Protein AF-0000000075245015 (afdb_homodimer)

Radius of gyration: 26.78 Å; Cα contacts (8 Å, |Δi|>4): 786; chains: 2; bounding box: 127×77×48 Å

Organism: NCBI:txid1955775

Structure (mmCIF, N/CA/C/O backbone):
data_AF-0000000075245015-model_v1
#
loop_
_entity.id
_entity.type
_entity.pdbx_description
1 polymer 'Ubiquitin 3 binding protein But2 C-terminal domain-containing protein'
#
loop_
_atom_site.group_PDB
_atom_site.id
_atom_site.type_symbol
_atom_site.label_atom_id
_atom_site.label_alt_id
_atom_site.label_comp_id
_atom_site.label_asym_id
_atom_site.label_entity_id
_atom_site.label_seq_id
_atom_site.pdbx_PDB_ins_code
_atom_site.Cartn_x
_atom_site.Cartn_y
_atom_site.Cartn_z
_atom_site.occupancy
_atom_site.B_iso_or_equiv
_atom_site.auth_seq_id
_atom_site.auth_comp_id
_atom_site.auth_asym_id
_atom_site.auth_atom_id
_atom_site.pdbx_PDB_model_num
ATOM 1 N N . MET A 1 1 ? 62.844 -9.484 -26.25 1 27.8 1 MET A N 1
ATOM 2 C CA . MET A 1 1 ? 62.406 -9.711 -24.875 1 27.8 1 MET A CA 1
ATOM 3 C C . MET A 1 1 ? 61.125 -8.938 -24.578 1 27.8 1 MET A C 1
ATOM 5 O O . MET A 1 1 ? 61.125 -7.711 -24.484 1 27.8 1 MET A O 1
ATOM 9 N N . THR A 1 2 ? 59.969 -9.281 -25.281 1 40.72 2 THR A N 1
ATOM 10 C CA . THR A 1 2 ? 58.656 -8.641 -25.312 1 40.72 2 THR A CA 1
ATOM 11 C C . THR A 1 2 ? 58 -8.688 -23.938 1 40.72 2 THR A C 1
ATOM 13 O O . THR A 1 2 ? 57.969 -9.742 -23.297 1 40.72 2 THR A O 1
ATOM 16 N N . PRO A 1 3 ? 57.875 -7.516 -23.281 1 41 3 PRO A N 1
ATOM 17 C CA . PRO A 1 3 ? 57.312 -7.445 -21.938 1 41 3 PRO A CA 1
ATOM 18 C C . PRO A 1 3 ? 55.875 -8.008 -21.875 1 41 3 PRO A C 1
ATOM 20 O O . PRO A 1 3 ? 55.125 -7.848 -22.812 1 41 3 PRO A O 1
ATOM 23 N N . VAL A 1 4 ? 55.688 -9.266 -21.344 1 41.12 4 VAL A N 1
ATOM 24 C CA . VAL A 1 4 ? 54.438 -9.938 -21.062 1 41.12 4 VAL A CA 1
ATOM 25 C C . VAL A 1 4 ? 53.594 -9.109 -20.094 1 41.12 4 VAL A C 1
ATOM 27 O O . VAL A 1 4 ? 54.031 -8.844 -18.969 1 41.12 4 VAL A O 1
ATOM 30 N N . LEU A 1 5 ? 52.844 -8.125 -20.594 1 33.41 5 LEU A N 1
ATOM 31 C CA . LEU A 1 5 ? 51.969 -7.324 -19.75 1 33.41 5 LEU A CA 1
ATOM 32 C C . LEU A 1 5 ? 50.938 -8.203 -19.062 1 33.41 5 LEU A C 1
ATOM 34 O O . LEU A 1 5 ? 50.156 -8.898 -19.734 1 33.41 5 LEU A O 1
ATOM 38 N N . VAL A 1 6 ? 51.219 -8.742 -17.891 1 30.77 6 VAL A N 1
ATOM 39 C CA . VAL A 1 6 ? 50.281 -9.523 -17.094 1 30.77 6 VAL A CA 1
ATOM 40 C C . VAL A 1 6 ? 49.125 -8.641 -16.625 1 30.77 6 VAL A C 1
ATOM 42 O O . VAL A 1 6 ? 49.344 -7.602 -16 1 30.77 6 VAL A O 1
ATOM 45 N N . PHE A 1 7 ? 48.094 -8.539 -17.406 1 29.59 7 PHE A N 1
ATOM 46 C CA . PHE A 1 7 ? 46.875 -7.848 -16.953 1 29.59 7 PHE A CA 1
ATOM 47 C C . PHE A 1 7 ? 46.219 -8.578 -15.789 1 29.59 7 PHE A C 1
ATOM 49 O O . PHE A 1 7 ? 45.938 -9.773 -15.891 1 29.59 7 PHE A O 1
ATOM 56 N N . VAL A 1 8 ? 46.594 -8.258 -14.562 1 28.64 8 VAL A N 1
ATOM 57 C CA . VAL A 1 8 ? 45.938 -8.797 -13.375 1 28.64 8 VAL A CA 1
ATOM 58 C C . VAL A 1 8 ? 44.469 -8.32 -13.328 1 28.64 8 VAL A C 1
ATOM 60 O O . VAL A 1 8 ? 44.219 -7.113 -13.352 1 28.64 8 VAL A O 1
ATOM 63 N N . LEU A 1 9 ? 43.562 -9.078 -13.898 1 27.39 9 LEU A N 1
ATOM 64 C CA . LEU A 1 9 ? 42.125 -8.844 -13.727 1 27.39 9 LEU A CA 1
ATOM 65 C C . LEU A 1 9 ? 41.75 -8.883 -12.25 1 27.39 9 LEU A C 1
ATOM 67 O O . LEU A 1 9 ? 41.906 -9.914 -11.586 1 27.39 9 LEU A O 1
ATOM 71 N N . ALA A 1 10 ? 41.938 -7.797 -11.523 1 31.05 10 ALA A N 1
ATOM 72 C CA . ALA A 1 10 ? 41.375 -7.73 -10.172 1 31.05 10 ALA A CA 1
ATOM 73 C C . ALA A 1 10 ? 39.875 -8 -10.172 1 31.05 10 ALA A C 1
ATOM 75 O O . ALA A 1 10 ? 39.125 -7.367 -10.922 1 31.05 10 ALA A O 1
ATOM 76 N N . ILE A 1 11 ? 39.5 -9.234 -9.93 1 29.66 11 ILE A N 1
ATOM 77 C CA . ILE A 1 11 ? 38.125 -9.602 -9.672 1 29.66 11 ILE A CA 1
ATOM 78 C C . ILE A 1 11 ? 37.562 -8.75 -8.531 1 29.66 11 ILE A C 1
ATOM 80 O O . ILE A 1 11 ? 38.062 -8.805 -7.406 1 29.66 11 ILE A O 1
ATOM 84 N N . ILE A 1 12 ? 37.156 -7.562 -8.844 1 29.19 12 ILE A N 1
ATOM 85 C CA . ILE A 1 12 ? 36.406 -6.773 -7.855 1 29.19 12 ILE A CA 1
ATOM 86 C C . ILE A 1 12 ? 35.219 -7.566 -7.348 1 29.19 12 ILE A C 1
ATOM 88 O O . ILE A 1 12 ? 34.344 -7.969 -8.133 1 29.19 12 ILE A O 1
ATOM 92 N N . SER A 1 13 ? 35.375 -8.383 -6.309 1 29.06 13 SER A N 1
ATOM 93 C CA . SER A 1 13 ? 34.312 -8.969 -5.523 1 29.06 13 SER A CA 1
ATOM 94 C C . SER A 1 13 ? 33.281 -7.922 -5.148 1 29.06 13 SER A C 1
ATOM 96 O O . SER A 1 13 ? 33.531 -7.055 -4.305 1 29.06 13 SER A O 1
ATOM 98 N N . SER A 1 14 ? 32.625 -7.379 -6.148 1 29.58 14 SER A N 1
ATOM 99 C CA . SER A 1 14 ? 31.5 -6.555 -5.688 1 29.58 14 SER A CA 1
ATOM 100 C C . SER A 1 14 ? 30.609 -7.32 -4.715 1 29.58 14 SER A C 1
ATOM 102 O O . SER A 1 14 ? 30.141 -8.414 -5.027 1 29.58 14 SER A O 1
ATOM 104 N N . VAL A 1 15 ? 30.859 -7.191 -3.371 1 31.58 15 VAL A N 1
ATOM 105 C CA . VAL A 1 15 ? 29.906 -7.52 -2.318 1 31.58 15 VAL A CA 1
ATOM 106 C C . VAL A 1 15 ? 28.531 -6.953 -2.672 1 31.58 15 VAL A C 1
ATOM 108 O O . VAL A 1 15 ? 28.375 -5.746 -2.891 1 31.58 15 VAL A O 1
ATOM 111 N N . LEU A 1 16 ? 27.828 -7.605 -3.527 1 30.38 16 LEU A N 1
ATOM 112 C CA . LEU A 1 16 ? 26.406 -7.305 -3.527 1 30.38 16 LEU A CA 1
ATOM 113 C C . LEU A 1 16 ? 25.859 -7.219 -2.102 1 30.38 16 LEU A C 1
ATOM 115 O O . LEU A 1 16 ? 25.906 -8.203 -1.36 1 30.38 16 LEU A O 1
ATOM 119 N N . ALA A 1 17 ? 26 -6.113 -1.452 1 30.38 17 ALA A N 1
ATOM 120 C CA . ALA A 1 17 ? 25.203 -5.875 -0.26 1 30.38 17 ALA A CA 1
ATOM 121 C C . ALA A 1 17 ? 23.734 -6.266 -0.495 1 30.38 17 ALA A C 1
ATOM 123 O O . ALA A 1 17 ? 23.031 -5.594 -1.24 1 30.38 17 ALA A O 1
ATOM 124 N N . THR A 1 18 ? 23.406 -7.547 -0.758 1 31.17 18 THR A N 1
ATOM 125 C CA . THR A 1 18 ? 22.016 -7.938 -0.591 1 31.17 18 THR A CA 1
ATOM 126 C C . THR A 1 18 ? 21.438 -7.371 0.708 1 31.17 18 THR A C 1
ATOM 128 O O . THR A 1 18 ? 21.859 -7.766 1.799 1 31.17 18 THR A O 1
ATOM 131 N N . SER A 1 19 ? 21.359 -6.133 0.782 1 31.25 19 SER A N 1
ATOM 132 C CA . SER A 1 19 ? 20.625 -5.645 1.937 1 31.25 19 SER A CA 1
ATOM 133 C C . SER A 1 19 ? 19.359 -6.465 2.168 1 31.25 19 SER A C 1
ATOM 135 O O . SER A 1 19 ? 18.391 -6.359 1.406 1 31.25 19 SER A O 1
ATOM 137 N N . ALA A 1 20 ? 19.5 -7.727 2.508 1 30.73 20 ALA A N 1
ATOM 138 C CA . ALA A 1 20 ? 18.453 -8.547 3.111 1 30.73 20 ALA A CA 1
ATOM 139 C C . ALA A 1 20 ? 17.594 -7.727 4.055 1 30.73 20 ALA A C 1
ATOM 141 O O . ALA A 1 20 ? 18.094 -6.98 4.891 1 30.73 20 ALA A O 1
ATOM 142 N N . CYS A 1 21 ? 16.422 -7.219 3.59 1 36.66 21 CYS A N 1
ATOM 143 C CA . CYS A 1 21 ? 15.516 -6.973 4.703 1 36.66 21 CYS A CA 1
ATOM 144 C C . CYS A 1 21 ? 15.688 -8.023 5.793 1 36.66 21 CYS A C 1
ATOM 146 O O . CYS A 1 21 ? 15.547 -9.219 5.535 1 36.66 21 CYS A O 1
ATOM 148 N N . ASN A 1 22 ? 16.812 -8.133 6.516 1 33.44 22 ASN A N 1
ATOM 149 C CA . ASN A 1 22 ? 16.812 -9.039 7.66 1 33.44 22 ASN A CA 1
ATOM 150 C C . ASN A 1 22 ? 15.398 -9.281 8.188 1 33.44 22 ASN A C 1
ATOM 152 O O . ASN A 1 22 ? 14.773 -8.383 8.75 1 33.44 22 ASN A O 1
ATOM 156 N N . LEU A 1 23 ? 14.602 -10.156 7.5 1 31.27 23 LEU A N 1
ATOM 157 C CA . LEU A 1 23 ? 13.32 -10.711 7.926 1 31.27 23 LEU A CA 1
ATOM 158 C C . LEU A 1 23 ? 13.383 -11.188 9.375 1 31.27 23 LEU A C 1
ATOM 160 O O . LEU A 1 23 ? 13.633 -12.367 9.633 1 31.27 23 LEU A O 1
ATOM 164 N N . SER A 1 24 ? 14.258 -10.844 10.242 1 30.5 24 SER A N 1
ATOM 165 C CA . SER A 1 24 ? 13.891 -11.273 11.586 1 30.5 24 SER A CA 1
ATOM 166 C C . SER A 1 24 ? 12.398 -11.094 11.844 1 30.5 24 SER A C 1
ATOM 168 O O . SER A 1 24 ? 11.836 -10.039 11.539 1 30.5 24 SER A O 1
ATOM 170 N N . GLY A 1 25 ? 11.578 -12.18 11.734 1 30.61 25 GLY A N 1
ATOM 171 C CA . GLY A 1 25 ? 10.156 -12.484 11.859 1 30.61 25 GLY A CA 1
ATOM 172 C C . GLY A 1 25 ? 9.453 -11.617 12.891 1 30.61 25 GLY A C 1
ATOM 173 O O . GLY A 1 25 ? 8.375 -11.977 13.375 1 30.61 25 GLY A O 1
ATOM 174 N N . ASN A 1 26 ? 10.078 -11.039 13.867 1 32.53 26 ASN A N 1
ATOM 175 C CA . ASN A 1 26 ? 9.289 -10.352 14.883 1 32.53 26 ASN A CA 1
ATOM 176 C C . ASN A 1 26 ? 8.25 -9.438 14.25 1 32.53 26 ASN A C 1
ATOM 178 O O . ASN A 1 26 ? 8.539 -8.727 13.281 1 32.53 26 ASN A O 1
ATOM 182 N N . MET A 1 27 ? 6.969 -9.938 14.32 1 34.5 27 MET A N 1
ATOM 183 C CA . MET A 1 27 ? 5.789 -9.164 13.945 1 34.5 27 MET A CA 1
ATOM 184 C C . MET A 1 27 ? 6.082 -7.672 13.992 1 34.5 27 MET A C 1
ATOM 186 O O . MET A 1 27 ? 6.574 -7.16 15 1 34.5 27 MET A O 1
ATOM 190 N N . PRO A 1 28 ? 6.25 -7.008 13.086 1 35.91 28 PRO A N 1
ATOM 191 C CA . PRO A 1 28 ? 6.645 -5.609 13.273 1 35.91 28 PRO A CA 1
ATOM 192 C C . PRO A 1 28 ? 5.809 -4.895 14.336 1 35.91 28 PRO A C 1
ATOM 194 O O . PRO A 1 28 ? 4.578 -4.98 14.312 1 35.91 28 PRO A O 1
ATOM 197 N N . ALA A 1 29 ? 5.973 -4.777 15.688 1 34.38 29 ALA A N 1
ATOM 198 C CA . ALA A 1 29 ? 5.691 -3.678 16.609 1 34.38 29 ALA A CA 1
ATOM 199 C C . ALA A 1 29 ? 5.191 -2.447 15.852 1 34.38 29 ALA A C 1
ATOM 201 O O . ALA A 1 29 ? 5.418 -2.312 14.648 1 34.38 29 ALA A O 1
ATOM 202 N N . MET A 1 30 ? 4.199 -1.6 16.266 1 45.66 30 MET A N 1
ATOM 203 C CA . MET A 1 30 ? 4.105 -0.226 15.781 1 45.66 30 MET A CA 1
ATOM 204 C C . MET A 1 30 ? 5.402 0.198 15.094 1 45.66 30 MET A C 1
ATOM 206 O O . MET A 1 30 ? 6.48 0.102 15.688 1 45.66 30 MET A O 1
ATOM 210 N N . ASP A 1 31 ? 5.574 -0.159 13.695 1 59.28 31 ASP A N 1
ATOM 211 C CA . ASP A 1 31 ? 6.816 -0.035 12.938 1 59.28 31 ASP A CA 1
ATOM 212 C C . ASP A 1 31 ? 7.648 1.14 13.445 1 59.28 31 ASP A C 1
ATOM 214 O O . ASP A 1 31 ? 7.141 2.25 13.602 1 59.28 31 ASP A O 1
ATOM 218 N N . GLU A 1 32 ? 8.602 0.759 14.195 1 72.06 32 GLU A N 1
ATOM 219 C CA . GLU A 1 32 ? 9.641 1.606 14.773 1 72.06 32 GLU A CA 1
ATOM 220 C C . GLU A 1 32 ? 9.891 2.842 13.914 1 72.06 32 GLU A C 1
ATOM 222 O O . GLU A 1 32 ? 10.047 3.949 14.43 1 72.06 32 GLU A O 1
ATOM 227 N N . LEU A 1 33 ? 9.508 2.607 12.586 1 89.5 33 LEU A N 1
ATOM 228 C CA . LEU A 1 33 ? 9.867 3.756 11.758 1 89.5 33 LEU A CA 1
ATOM 229 C C . LEU A 1 33 ? 8.812 4.852 11.875 1 89.5 33 LEU A C 1
ATOM 231 O O . LEU A 1 33 ? 9.141 6.035 11.938 1 89.5 33 LEU A O 1
ATOM 235 N N . SER A 1 34 ? 7.551 4.414 11.953 1 91.69 34 SER A N 1
ATOM 236 C CA . SER A 1 34 ? 6.484 5.406 12.016 1 91.69 34 SER A CA 1
ATOM 237 C C . SER A 1 34 ? 6.465 6.109 13.367 1 91.69 34 SER A C 1
ATOM 239 O O . SER A 1 34 ? 6.117 7.289 13.453 1 91.69 34 SER A O 1
ATOM 241 N N . SER A 1 35 ? 6.848 5.395 14.414 1 92.94 35 SER A N 1
ATOM 242 C CA . SER A 1 35 ? 6.812 5.941 15.766 1 92.94 35 SER A CA 1
ATOM 243 C C . SER A 1 35 ? 7.883 7.016 15.953 1 92.94 35 SER A C 1
ATOM 245 O O . SER A 1 35 ? 7.777 7.848 16.859 1 92.94 35 SER A O 1
ATOM 247 N N . SER A 1 36 ? 8.867 6.977 15.133 1 95.38 36 SER A N 1
ATOM 248 C CA . SER A 1 36 ? 9.953 7.941 15.258 1 95.38 36 SER A CA 1
ATOM 249 C C . SER A 1 36 ? 9.648 9.227 14.492 1 95.38 36 SER A C 1
ATOM 251 O O . SER A 1 36 ? 10.383 10.211 14.594 1 95.38 36 SER A O 1
ATOM 253 N N . LEU A 1 37 ? 8.547 9.195 13.781 1 97.62 37 LEU A N 1
ATOM 254 C CA . LEU A 1 37 ? 8.18 10.359 12.984 1 97.62 37 LEU A CA 1
ATOM 255 C C . LEU A 1 37 ? 7.195 11.25 13.734 1 97.62 37 LEU A C 1
ATOM 257 O O . LEU A 1 37 ? 6.215 10.75 14.297 1 97.62 37 LEU A O 1
ATOM 261 N N . ALA A 1 38 ? 7.508 12.516 13.805 1 98.06 38 ALA A N 1
ATOM 262 C CA . ALA A 1 38 ? 6.617 13.477 14.445 1 98.06 38 ALA A CA 1
ATOM 263 C C . ALA A 1 38 ? 6.16 14.547 13.453 1 98.06 38 ALA A C 1
ATOM 265 O O . ALA A 1 38 ? 6.98 15.141 12.75 1 98.06 38 ALA A O 1
ATOM 266 N N . VAL A 1 39 ? 4.898 14.727 13.383 1 98.62 39 VAL A N 1
ATOM 267 C CA . VAL A 1 39 ? 4.324 15.75 12.516 1 98.62 39 VAL A CA 1
ATOM 268 C C . VAL A 1 39 ? 3.838 16.922 13.359 1 98.62 39 VAL A C 1
ATOM 270 O O . VAL A 1 39 ? 3.082 16.75 14.312 1 98.62 39 VAL A O 1
ATOM 273 N N . THR A 1 40 ? 4.301 18.172 13.047 1 98.38 40 THR A N 1
ATOM 274 C CA . THR A 1 40 ? 3.859 19.391 13.719 1 98.38 40 THR A CA 1
ATOM 275 C C . THR A 1 40 ? 3.41 20.438 12.703 1 98.38 40 THR A C 1
ATOM 277 O O . THR A 1 40 ? 3.938 20.5 11.594 1 98.38 40 THR A O 1
ATOM 280 N N . ILE A 1 41 ? 2.43 21.188 13.125 1 97.81 41 ILE A N 1
ATOM 281 C CA . ILE A 1 41 ? 1.984 22.281 12.273 1 97.81 41 ILE A CA 1
ATOM 282 C C . ILE A 1 41 ? 2.061 23.594 13.055 1 97.81 41 ILE A C 1
ATOM 284 O O . ILE A 1 41 ? 1.99 23.594 14.281 1 97.81 41 ILE A O 1
ATOM 288 N N . GLY A 1 42 ? 2.359 24.625 12.305 1 94 42 GLY A N 1
ATOM 289 C CA . GLY A 1 42 ? 2.369 25.984 12.836 1 94 42 GLY A CA 1
ATOM 290 C C . GLY A 1 42 ? 1.728 27 11.898 1 94 42 GLY A C 1
ATOM 291 O O . GLY A 1 42 ? 1.748 26.828 10.68 1 94 42 GLY A O 1
ATOM 292 N N . ALA A 1 43 ? 0.995 27.906 12.516 1 86.94 43 ALA A N 1
ATOM 293 C CA . ALA A 1 43 ? 0.416 28.984 11.727 1 86.94 43 ALA A CA 1
ATOM 294 C C . ALA A 1 43 ? 1.175 30.297 11.938 1 86.94 43 ALA A C 1
ATOM 296 O O . ALA A 1 43 ? 1.709 30.531 13.023 1 86.94 43 ALA A O 1
ATOM 297 N N . ALA A 1 44 ? 1.42 30.906 10.797 1 73.44 44 ALA A N 1
ATOM 298 C CA . ALA A 1 44 ? 2.023 32.219 10.938 1 73.44 44 ALA A CA 1
ATOM 299 C C . ALA A 1 44 ? 1.148 33.125 11.789 1 73.44 44 ALA A C 1
ATOM 301 O O . ALA A 1 44 ? -0.08 33.031 11.773 1 73.44 44 ALA A O 1
ATOM 302 N N . PRO A 1 45 ? 1.758 33.781 12.898 1 61 45 PRO A N 1
ATOM 303 C CA . PRO A 1 45 ? 0.991 34.719 13.742 1 61 45 PRO A CA 1
ATOM 304 C C . PRO A 1 45 ? 0.122 35.656 12.93 1 61 45 PRO A C 1
ATOM 306 O O . PRO A 1 45 ? 0.593 36.25 11.953 1 61 45 PRO A O 1
ATOM 309 N N . CYS A 1 46 ? -0.916 35.156 12.453 1 53.81 46 CYS A N 1
ATOM 310 C CA . CYS A 1 46 ? -1.653 36.125 11.648 1 53.81 46 CYS A CA 1
ATOM 311 C C . CYS A 1 46 ? -2.189 37.25 12.508 1 53.81 46 CYS A C 1
ATOM 313 O O . CYS A 1 46 ? -2.91 37.031 13.477 1 53.81 46 CYS A O 1
ATOM 315 N N . THR A 1 47 ? -1.498 38.281 12.867 1 52.97 47 THR A N 1
ATOM 316 C CA . THR A 1 47 ? -2.051 39.406 13.594 1 52.97 47 THR A CA 1
ATOM 317 C C . THR A 1 47 ? -3.537 39.562 13.297 1 52.97 47 THR A C 1
ATOM 319 O O . THR A 1 47 ? -4.336 39.812 14.203 1 52.97 47 THR A O 1
ATOM 322 N N . SER A 1 48 ? -4.039 40.25 12.203 1 54.53 48 SER A N 1
ATOM 323 C CA . SER A 1 48 ? -5.41 40.625 11.883 1 54.53 48 SER A CA 1
ATOM 324 C C . SER A 1 48 ? -6.043 39.656 10.898 1 54.53 48 SER A C 1
ATOM 326 O O . SER A 1 48 ? -5.879 39.812 9.688 1 54.53 48 SER A O 1
ATOM 328 N N . LEU A 1 49 ? -6.258 38.406 11.352 1 60.25 49 LEU A N 1
ATOM 329 C CA . LEU A 1 49 ? -6.711 37.562 10.258 1 60.25 49 LEU A CA 1
ATOM 330 C C . LEU A 1 49 ? -8.141 37.906 9.852 1 60.25 49 LEU A C 1
ATOM 332 O O . LEU A 1 49 ? -9.008 38.094 10.703 1 60.25 49 LEU A O 1
ATOM 336 N N . ASN A 1 50 ? -8.281 38.656 8.766 1 67.12 50 ASN A N 1
ATOM 337 C CA . ASN A 1 50 ? -9.555 38.688 8.055 1 67.12 50 ASN A CA 1
ATOM 338 C C . ASN A 1 50 ? -9.977 37.281 7.609 1 67.12 50 ASN A C 1
ATOM 340 O O . ASN A 1 50 ? -9.18 36.531 7.02 1 67.12 50 ASN A O 1
ATOM 344 N N . PRO A 1 51 ? -11.133 36.844 8.172 1 67 51 PRO A N 1
ATOM 345 C CA . PRO A 1 51 ? -11.602 35.5 7.863 1 67 51 PRO A CA 1
ATOM 346 C C . PRO A 1 51 ? -11.492 35.156 6.375 1 67 51 PRO A C 1
ATOM 348 O O . PRO A 1 51 ? -11.531 34 6.004 1 67 51 PRO A O 1
ATOM 351 N N . THR A 1 52 ? -11.273 36.156 5.652 1 72.25 52 THR A N 1
ATOM 352 C CA . THR A 1 52 ? -11.219 35.906 4.215 1 72.25 52 THR A CA 1
ATOM 353 C C . THR A 1 52 ? -9.781 35.656 3.766 1 72.25 52 THR A C 1
ATOM 355 O O . THR A 1 52 ? -9.555 35.188 2.641 1 72.25 52 THR A O 1
ATOM 358 N N . ASN A 1 53 ? -8.875 35.906 4.688 1 78.44 53 ASN A N 1
ATOM 359 C CA . ASN A 1 53 ? -7.48 35.688 4.309 1 78.44 53 ASN A CA 1
ATOM 360 C C . ASN A 1 53 ? -7.117 34.188 4.332 1 78.44 53 ASN A C 1
ATOM 362 O O . ASN A 1 53 ? -7.559 33.469 5.211 1 78.44 53 ASN A O 1
ATOM 366 N N . PRO A 1 54 ? -6.363 33.875 3.367 1 85.12 54 PRO A N 1
ATOM 367 C CA . PRO A 1 54 ? -5.922 32.469 3.346 1 85.12 54 PRO A CA 1
ATOM 368 C C . PRO A 1 54 ? -5.082 32.094 4.566 1 85.12 54 PRO A C 1
ATOM 370 O O . PRO A 1 54 ? -4.305 32.906 5.059 1 85.12 54 PRO A O 1
ATOM 373 N N . ILE A 1 55 ? -5.332 30.984 5.113 1 89.19 55 ILE A N 1
ATOM 374 C CA . ILE A 1 55 ? -4.562 30.484 6.242 1 89.19 55 ILE A CA 1
ATOM 375 C C . ILE A 1 55 ? -3.309 29.766 5.734 1 89.19 55 ILE A C 1
ATOM 377 O O . ILE A 1 55 ? -3.4 28.812 4.965 1 89.19 55 ILE A O 1
ATOM 381 N N . GLN A 1 56 ? -2.139 30.25 6.141 1 91.56 56 GLN A N 1
ATOM 382 C CA . GLN A 1 56 ? -0.865 29.641 5.793 1 91.56 56 GLN A CA 1
ATOM 383 C C . GLN A 1 56 ? -0.331 28.797 6.949 1 91.56 56 GLN A C 1
ATOM 385 O O . GLN A 1 56 ? -0.283 29.25 8.094 1 91.56 56 GLN A O 1
ATOM 390 N N . LEU A 1 57 ? 0.02 27.609 6.617 1 94.38 57 LEU A N 1
ATOM 391 C CA . LEU A 1 57 ? 0.558 26.688 7.621 1 94.38 57 LEU A CA 1
ATOM 392 C C . LEU A 1 57 ? 1.992 26.297 7.285 1 94.38 57 LEU A C 1
ATOM 394 O O . LEU A 1 57 ? 2.369 26.25 6.113 1 94.38 57 LEU A O 1
ATOM 398 N N . THR A 1 58 ? 2.746 26.188 8.312 1 96.19 58 THR A N 1
ATOM 399 C CA . THR A 1 58 ? 4.02 25.484 8.211 1 96.19 58 THR A CA 1
ATOM 400 C C . THR A 1 58 ? 3.904 24.062 8.773 1 96.19 58 THR A C 1
ATOM 402 O O . THR A 1 58 ? 3.451 23.875 9.906 1 96.19 58 THR A O 1
ATOM 405 N N . VAL A 1 59 ? 4.246 23.078 7.957 1 98 59 VAL A N 1
ATOM 406 C CA . VAL A 1 59 ? 4.207 21.672 8.367 1 98 59 VAL A CA 1
ATOM 407 C C . VAL A 1 59 ? 5.629 21.141 8.516 1 98 59 VAL A C 1
ATOM 409 O O . VAL A 1 59 ? 6.469 21.359 7.637 1 98 59 VAL A O 1
ATOM 412 N N . SER A 1 60 ? 5.867 20.484 9.633 1 98.5 60 SER A N 1
ATOM 413 C CA . SER A 1 60 ? 7.168 19.875 9.875 1 98.5 60 SER A CA 1
ATOM 414 C C . SER A 1 60 ? 7.039 18.391 10.164 1 98.5 60 SER A C 1
ATOM 416 O O . SER A 1 60 ? 6.234 17.984 11.016 1 98.5 60 SER A O 1
ATOM 418 N N . VAL A 1 61 ? 7.77 17.578 9.414 1 98.75 61 VAL A N 1
ATOM 419 C CA . VAL A 1 61 ? 7.93 16.172 9.727 1 98.75 61 VAL A CA 1
ATOM 420 C C . VAL A 1 61 ? 9.359 15.891 10.18 1 98.75 61 VAL A C 1
ATOM 422 O O . VAL A 1 61 ? 10.305 16.047 9.398 1 98.75 61 VAL A O 1
ATOM 425 N N . ARG A 1 62 ? 9.438 15.477 11.414 1 98.69 62 ARG A N 1
ATOM 426 C CA . ARG A 1 62 ? 10.758 15.234 12 1 98.69 62 ARG A CA 1
ATOM 427 C C . ARG A 1 62 ? 11.008 13.75 12.188 1 98.69 62 ARG A C 1
ATOM 429 O O . ARG A 1 62 ? 10.133 13.016 12.641 1 98.69 62 ARG A O 1
ATOM 436 N N . ASN A 1 63 ? 12.172 13.328 11.773 1 98.44 63 ASN A N 1
ATOM 437 C CA . ASN A 1 63 ? 12.688 12 12.086 1 98.44 63 ASN A CA 1
ATOM 438 C C . ASN A 1 63 ? 13.477 11.992 13.391 1 98.44 63 ASN A C 1
ATOM 440 O O . ASN A 1 63 ? 14.648 12.359 13.414 1 98.44 63 ASN A O 1
ATOM 444 N N . ASN A 1 64 ? 12.852 11.477 14.438 1 97.81 64 ASN A N 1
ATOM 445 C CA . ASN A 1 64 ? 13.453 11.531 15.758 1 97.81 64 ASN A CA 1
ATOM 446 C C . ASN A 1 64 ? 14.43 10.375 15.977 1 97.81 64 ASN A C 1
ATOM 448 O O . ASN A 1 64 ? 15.023 10.25 17.047 1 97.81 64 ASN A O 1
ATOM 452 N N . ASN A 1 65 ? 14.547 9.523 14.969 1 95.44 65 ASN A N 1
ATOM 453 C CA . ASN A 1 65 ? 15.562 8.484 15.055 1 95.44 65 ASN A CA 1
ATOM 454 C C . ASN A 1 65 ? 16.953 9.031 14.734 1 95.44 65 ASN A C 1
ATOM 456 O O . ASN A 1 65 ? 17.203 9.477 13.617 1 95.44 65 ASN A O 1
ATOM 460 N N . PRO A 1 66 ? 17.859 9.016 15.68 1 94.94 66 PRO A N 1
ATOM 461 C CA . PRO A 1 66 ? 19.156 9.641 15.453 1 94.94 66 PRO A CA 1
ATOM 462 C C . PRO A 1 66 ? 20.094 8.781 14.602 1 94.94 66 PRO A C 1
ATOM 464 O O . PRO A 1 66 ? 21.125 9.258 14.141 1 94.94 66 PRO A O 1
ATOM 467 N N . ASN A 1 67 ? 19.734 7.602 14.305 1 94.81 67 ASN A N 1
ATOM 468 C CA . ASN A 1 67 ? 20.672 6.688 13.664 1 94.81 67 ASN A CA 1
ATOM 469 C C . ASN A 1 67 ? 20.141 6.156 12.344 1 94.81 67 ASN A C 1
ATOM 471 O O . ASN A 1 67 ? 20.812 5.398 11.648 1 94.81 67 ASN A O 1
ATOM 475 N N . GLN A 1 68 ? 18.922 6.574 12.039 1 95.81 68 GLN A N 1
ATOM 476 C CA . GLN A 1 68 ? 18.281 5.926 10.906 1 95.81 68 GLN A CA 1
ATOM 477 C C . GLN A 1 68 ? 17.641 6.949 9.969 1 95.81 68 GLN A C 1
ATOM 479 O O . GLN A 1 68 ? 16.703 7.641 10.344 1 95.81 68 GLN A O 1
ATOM 484 N N . THR A 1 69 ? 18.219 7.105 8.773 1 97.88 69 THR A N 1
ATOM 485 C CA . THR A 1 69 ? 17.562 7.828 7.699 1 97.88 69 THR A CA 1
ATOM 486 C C . THR A 1 69 ? 16.281 7.105 7.266 1 97.88 69 THR A C 1
ATOM 488 O O . THR A 1 69 ? 16.234 5.875 7.246 1 97.88 69 THR A O 1
ATOM 491 N N . VAL A 1 70 ? 15.234 7.898 6.945 1 98 70 VAL A N 1
ATOM 492 C CA . VAL A 1 70 ? 14.016 7.266 6.449 1 98 70 VAL A CA 1
ATOM 493 C C . VAL A 1 70 ? 13.586 7.93 5.145 1 98 70 VAL A C 1
ATOM 495 O O . VAL A 1 70 ? 13.898 9.102 4.902 1 98 70 VAL A O 1
ATOM 498 N N . THR A 1 71 ? 12.977 7.172 4.27 1 98.25 71 THR A N 1
ATOM 499 C CA . THR A 1 71 ? 12.336 7.656 3.051 1 98.25 71 THR A CA 1
ATOM 500 C C . THR A 1 71 ? 10.828 7.43 3.105 1 98.25 71 THR A C 1
ATOM 502 O O . THR A 1 71 ? 10.375 6.352 3.488 1 98.25 71 THR A O 1
ATOM 505 N N . LEU A 1 72 ? 10.102 8.5 2.801 1 98.38 72 LEU A N 1
ATOM 506 C CA . LEU A 1 72 ? 8.648 8.477 2.918 1 98.38 72 LEU A CA 1
ATOM 507 C C . LEU A 1 72 ? 7.988 8.625 1.551 1 98.38 72 LEU A C 1
ATOM 509 O O . LEU A 1 72 ? 8.438 9.43 0.728 1 98.38 72 LEU A O 1
ATOM 513 N N . LEU A 1 73 ? 6.988 7.805 1.312 1 97.88 73 LEU A N 1
ATOM 514 C CA . LEU A 1 73 ? 6.066 8.125 0.227 1 97.88 73 LEU A CA 1
ATOM 515 C C . LEU A 1 73 ? 5.211 9.336 0.577 1 97.88 73 LEU A C 1
ATOM 517 O O . LEU A 1 73 ? 4.543 9.352 1.612 1 97.88 73 LEU A O 1
ATOM 521 N N . LYS A 1 74 ? 5.113 10.289 -0.259 1 98.19 74 LYS A N 1
ATOM 522 C CA . LYS A 1 74 ? 4.457 11.555 0.045 1 98.19 74 LYS A CA 1
ATOM 523 C C . LYS A 1 74 ? 2.943 11.438 -0.127 1 98.19 74 LYS A C 1
ATOM 525 O O . LYS A 1 74 ? 2.191 12.266 0.397 1 98.19 74 LYS A O 1
ATOM 530 N N . TRP A 1 75 ? 2.486 10.445 -0.791 1 97.19 75 TRP A N 1
ATOM 531 C CA . TRP A 1 75 ? 1.084 10.344 -1.182 1 97.19 75 TRP A CA 1
ATOM 532 C C . TRP A 1 75 ? 0.171 10.445 0.037 1 97.19 75 TRP A C 1
ATOM 534 O O . TRP A 1 75 ? 0.374 9.734 1.029 1 97.19 75 TRP A O 1
ATOM 544 N N . ASN A 1 76 ? -0.8 11.367 -0.036 1 95.94 76 ASN A N 1
ATOM 545 C CA . ASN A 1 76 ? -1.857 11.531 0.956 1 95.94 76 ASN A CA 1
ATOM 546 C C . ASN A 1 76 ? -1.286 11.789 2.346 1 95.94 76 ASN A C 1
ATOM 548 O O . ASN A 1 76 ? -1.771 11.242 3.336 1 95.94 76 ASN A O 1
ATOM 552 N N . THR A 1 77 ? -0.216 12.422 2.463 1 96.94 77 THR A N 1
ATOM 553 C CA . THR A 1 77 ? 0.37 12.875 3.721 1 96.94 77 THR A CA 1
ATOM 554 C C . THR A 1 77 ? 0.488 14.398 3.748 1 96.94 77 THR A C 1
ATOM 556 O O . THR A 1 77 ? 0.119 15.07 2.783 1 96.94 77 THR A O 1
ATOM 559 N N . SER A 1 78 ? 0.965 14.93 4.848 1 97.44 78 SER A N 1
ATOM 560 C CA . SER A 1 78 ? 1.153 16.375 4.992 1 97.44 78 SER A CA 1
ATOM 561 C C . SER A 1 78 ? 2.268 16.875 4.082 1 97.44 78 SER A C 1
ATOM 563 O O . SER A 1 78 ? 2.42 18.078 3.887 1 97.44 78 SER A O 1
ATOM 565 N N . LEU A 1 79 ? 3.018 15.945 3.461 1 98.12 79 LEU A N 1
ATOM 566 C CA . LEU A 1 79 ? 4.117 16.312 2.58 1 98.12 79 LEU A CA 1
ATOM 567 C C . LEU A 1 79 ? 3.711 16.188 1.115 1 98.12 79 LEU A C 1
ATOM 569 O O . LEU A 1 79 ? 4.512 16.469 0.218 1 98.12 79 LEU A O 1
ATOM 573 N N . ASP A 1 80 ? 2.492 15.727 0.893 1 98 80 ASP A N 1
ATOM 574 C CA . ASP A 1 80 ? 1.949 15.672 -0.46 1 98 80 ASP A CA 1
ATOM 575 C C . ASP A 1 80 ? 1.839 17.062 -1.067 1 98 80 ASP A C 1
ATOM 577 O O . ASP A 1 80 ? 1.369 18 -0.412 1 98 80 ASP A O 1
ATOM 581 N N . PRO A 1 81 ? 2.262 17.281 -2.322 1 97.12 81 PRO A N 1
ATOM 582 C CA . PRO A 1 81 ? 2.125 18.594 -2.941 1 97.12 81 PRO A CA 1
ATOM 583 C C . PRO A 1 81 ? 0.681 19.094 -2.955 1 97.12 81 PRO A C 1
ATOM 585 O O . PRO A 1 81 ? 0.441 20.297 -3.014 1 97.12 81 PRO A O 1
ATOM 588 N N . GLN A 1 82 ? -0.248 18.125 -2.879 1 96.88 82 GLN A N 1
ATOM 589 C CA . GLN A 1 82 ? -1.659 18.5 -2.854 1 96.88 82 GLN A CA 1
ATOM 590 C C . GLN A 1 82 ? -2.252 18.312 -1.459 1 96.88 82 GLN A C 1
ATOM 592 O O . GLN A 1 82 ? -3.467 18.188 -1.309 1 96.88 82 GLN A O 1
ATOM 597 N N . ALA A 1 83 ? -1.459 18.359 -0.435 1 97.31 83 ALA A N 1
ATOM 598 C CA . ALA A 1 83 ? -1.88 18.047 0.927 1 97.31 83 ALA A CA 1
ATOM 599 C C . ALA A 1 83 ? -3.033 18.938 1.369 1 97.31 83 ALA A C 1
ATOM 601 O O . ALA A 1 83 ? -3.91 18.516 2.119 1 97.31 83 ALA A O 1
ATOM 602 N N . ASN A 1 84 ? -3.023 20.188 0.876 1 96.69 84 ASN A N 1
ATOM 603 C CA . ASN A 1 84 ? -3.988 21.172 1.354 1 96.69 84 ASN A CA 1
ATOM 604 C C . ASN A 1 84 ? -5.414 20.797 0.966 1 96.69 84 ASN A C 1
ATOM 606 O O . ASN A 1 84 ? -6.375 21.25 1.602 1 96.69 84 ASN A O 1
ATOM 610 N N . VAL A 1 85 ? -5.57 19.922 -0.064 1 97.06 85 VAL A N 1
ATOM 611 C CA . VAL A 1 85 ? -6.922 19.625 -0.518 1 97.06 85 VAL A CA 1
ATOM 612 C C . VAL A 1 85 ? -7.176 18.125 -0.421 1 97.06 85 VAL A C 1
ATOM 614 O O . VAL A 1 85 ? -8.086 17.594 -1.067 1 97.06 85 VAL A O 1
ATOM 617 N N . LEU A 1 86 ? -6.422 17.375 0.322 1 95.81 86 LEU A N 1
ATOM 618 C CA . LEU A 1 86 ? -6.574 15.922 0.389 1 95.81 86 LEU A CA 1
ATOM 619 C C . LEU A 1 86 ? -7.262 15.508 1.686 1 95.81 86 LEU A C 1
ATOM 621 O O . LEU A 1 86 ? -7.352 14.32 1.994 1 95.81 86 LEU A O 1
ATOM 625 N N . GLY A 1 87 ? -7.645 16.484 2.463 1 94.88 87 GLY A N 1
ATOM 626 C CA . GLY A 1 87 ? -8.359 16.172 3.688 1 94.88 87 GLY A CA 1
ATOM 627 C C . GLY A 1 87 ? -7.445 15.859 4.855 1 94.88 87 GLY A C 1
ATOM 628 O O . GLY A 1 87 ? -7.883 15.297 5.863 1 94.88 87 GLY A O 1
ATOM 629 N N . ILE A 1 88 ? -6.223 16.188 4.734 1 96.88 88 ILE A N 1
ATOM 630 C CA . ILE A 1 88 ? -5.23 15.922 5.77 1 96.88 88 ILE A CA 1
ATOM 631 C C . ILE A 1 88 ? -5.422 16.891 6.93 1 96.88 88 ILE A C 1
ATOM 633 O O . ILE A 1 88 ? -5.289 16.516 8.094 1 96.88 88 ILE A O 1
ATOM 637 N N . PHE A 1 89 ? -5.805 18.109 6.605 1 97.12 89 PHE A N 1
ATOM 638 C CA . PHE A 1 89 ? -5.969 19.156 7.605 1 97.12 89 PHE A CA 1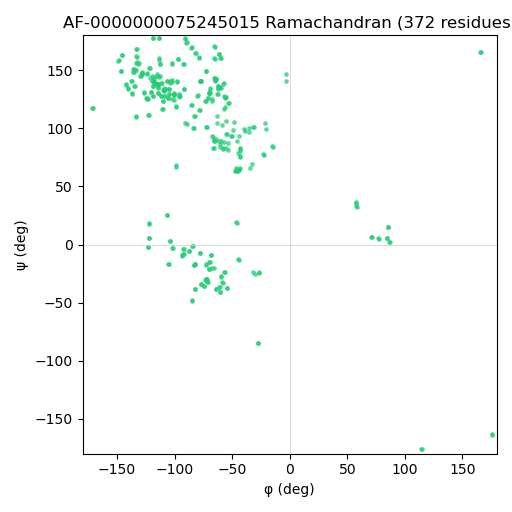
ATOM 639 C C . PHE A 1 89 ? -7.438 19.344 7.961 1 97.12 89 PHE A C 1
ATOM 641 O O . PHE A 1 89 ? -8.273 19.531 7.074 1 97.12 89 PHE A O 1
ATOM 648 N N . GLN A 1 90 ? -7.664 19.312 9.25 1 96.75 90 GLN A N 1
ATOM 649 C CA . GLN A 1 90 ? -9.023 19.469 9.75 1 96.75 90 GLN A CA 1
ATOM 650 C C . GLN A 1 90 ? -9.18 20.734 10.562 1 96.75 90 GLN A C 1
ATOM 652 O O . GLN A 1 90 ? -8.281 21.094 11.336 1 96.75 90 GLN A O 1
ATOM 657 N N . THR A 1 91 ? -10.297 21.391 10.312 1 95.56 91 THR A N 1
ATOM 658 C CA . THR A 1 91 ? -10.641 22.609 11.055 1 95.56 91 THR A CA 1
ATOM 659 C C . THR A 1 91 ? -11.961 22.438 11.789 1 95.56 91 THR A C 1
ATOM 661 O O . THR A 1 91 ? -12.93 21.906 11.234 1 95.56 91 THR A O 1
ATOM 664 N N . ARG A 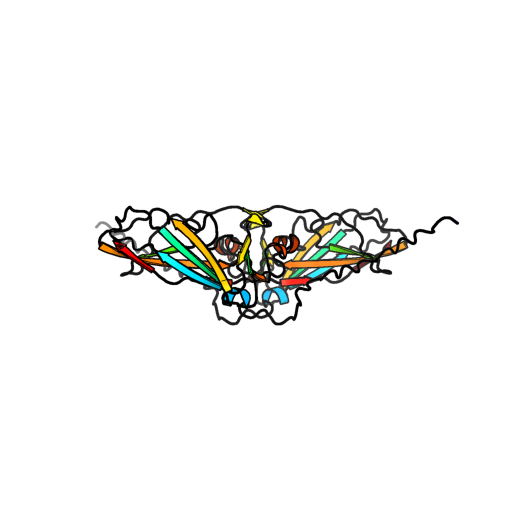1 92 ? -11.945 22.781 13.008 1 97.25 92 ARG A N 1
ATOM 665 C CA . ARG A 1 92 ? -13.188 22.75 13.781 1 97.25 92 ARG A CA 1
ATOM 666 C C . ARG A 1 92 ? -13.328 24.016 14.625 1 97.25 92 ARG A C 1
ATOM 668 O O . ARG A 1 92 ? -12.328 24.625 15.008 1 97.25 92 ARG A O 1
ATOM 675 N N . ASP A 1 93 ? -14.586 24.359 14.852 1 95.75 93 ASP A N 1
ATOM 676 C CA . ASP A 1 93 ? -14.852 25.453 15.781 1 95.75 93 ASP A CA 1
ATOM 677 C C . ASP A 1 93 ? -14.297 25.141 17.172 1 95.75 93 ASP A C 1
ATOM 679 O O . ASP A 1 93 ? -14.492 24.047 17.688 1 95.75 93 ASP A O 1
ATOM 683 N N . ALA A 1 94 ? -13.664 26.078 17.75 1 94.25 94 ALA A N 1
ATOM 684 C CA . ALA A 1 94 ? -12.969 25.844 19.016 1 94.25 94 ALA A CA 1
ATOM 685 C C . ALA A 1 94 ? -13.953 25.688 20.156 1 94.25 94 ALA A C 1
ATOM 687 O O . ALA A 1 94 ? -13.68 24.953 21.125 1 94.25 94 ALA A O 1
ATOM 688 N N . GLU A 1 95 ? -15.047 26.312 20.062 1 92.56 95 GLU A N 1
ATOM 689 C CA . GLU A 1 95 ? -16 26.328 21.172 1 92.56 95 GLU A CA 1
ATOM 690 C C . GLU A 1 95 ? -16.906 25.109 21.141 1 92.56 95 GLU A C 1
ATOM 692 O O . GLU A 1 95 ? -17.062 24.406 22.141 1 92.56 95 GLU A O 1
ATOM 697 N N . CYS A 1 96 ? -17.516 24.734 19.969 1 92.56 96 CYS A N 1
ATOM 698 C CA . CYS A 1 96 ? -18.531 23.703 19.906 1 92.56 96 CYS A CA 1
ATOM 699 C C . CYS A 1 96 ? -17.969 22.422 19.297 1 92.56 96 CYS A C 1
ATOM 701 O O . CYS A 1 96 ? -18.594 21.359 19.391 1 92.56 96 CYS A O 1
ATOM 703 N N . GLY A 1 97 ? -16.844 22.531 18.641 1 93.88 97 GLY A N 1
ATOM 704 C CA . GLY A 1 97 ? -16.234 21.344 18.078 1 93.88 97 GLY A CA 1
ATOM 705 C C . GLY A 1 97 ? -16.781 20.969 16.719 1 93.88 97 GLY A C 1
ATOM 706 O O . GLY A 1 97 ? -16.375 19.969 16.125 1 93.88 97 GLY A O 1
ATOM 707 N N . THR A 1 98 ? -17.625 21.812 16.219 1 94.56 98 THR A N 1
ATOM 708 C CA . THR A 1 98 ? -18.25 21.516 14.93 1 94.56 98 THR A CA 1
ATOM 709 C C . THR A 1 98 ? -17.219 21.625 13.805 1 94.56 98 THR A C 1
ATOM 711 O O . THR A 1 98 ? -16.5 22.609 13.711 1 94.56 98 THR A O 1
ATOM 714 N N . PRO A 1 99 ? -17.172 20.641 12.992 1 96.5 99 PRO A N 1
ATOM 715 C CA . PRO A 1 99 ? -16.234 20.688 11.867 1 96.5 99 PRO A CA 1
ATOM 716 C C . PRO A 1 99 ? -16.578 21.797 10.867 1 96.5 99 PRO A C 1
ATOM 718 O O . PRO A 1 99 ? -17.766 22.094 10.656 1 96.5 99 PRO A O 1
ATOM 721 N N . VAL A 1 100 ? -15.531 22.375 10.359 1 94.69 100 VAL A N 1
ATOM 722 C CA . VAL A 1 100 ? -15.688 23.328 9.266 1 94.69 100 VAL A CA 1
ATOM 723 C C . VAL A 1 100 ? -15.461 22.625 7.93 1 94.69 100 VAL A C 1
ATOM 725 O O . VAL A 1 100 ? -14.422 22 7.719 1 94.69 100 VAL A O 1
ATOM 728 N N . ASP A 1 101 ? -16.391 22.75 7.039 1 93.25 101 ASP A N 1
ATOM 729 C CA . ASP A 1 101 ? -16.25 22.109 5.734 1 93.25 101 ASP A CA 1
ATOM 730 C C . ASP A 1 101 ? -15.148 22.766 4.914 1 93.25 101 ASP A C 1
ATOM 732 O O . ASP A 1 101 ? -15.016 24 4.91 1 93.25 101 ASP A O 1
ATOM 736 N N . SER A 1 102 ? -14.391 21.938 4.367 1 92.94 102 SER A N 1
ATOM 737 C CA . SER A 1 102 ? -13.336 22.391 3.473 1 92.94 102 SER A CA 1
ATOM 738 C C . SER A 1 102 ? -13.312 21.578 2.184 1 92.94 102 SER A C 1
ATOM 740 O O . SER A 1 102 ? -13.883 20.484 2.121 1 92.94 102 SER A O 1
ATOM 742 N N . LEU A 1 103 ? -12.656 22.156 1.214 1 93.25 103 LEU A N 1
ATOM 743 C CA . LEU A 1 103 ? -12.516 21.469 -0.066 1 93.25 103 LEU A CA 1
ATOM 744 C C . LEU A 1 103 ? -11.625 20.234 0.068 1 93.25 103 LEU A C 1
ATOM 746 O O . LEU A 1 103 ? -10.531 20.328 0.634 1 93.25 103 LEU A O 1
ATOM 750 N N . VAL A 1 104 ? -12.141 19.109 -0.301 1 93.5 104 VAL A N 1
ATOM 751 C CA . VAL A 1 104 ? -11.359 17.875 -0.386 1 93.5 104 VAL A CA 1
ATOM 752 C C . VAL A 1 104 ? -11.516 17.266 -1.776 1 93.5 104 VAL A C 1
ATOM 754 O O . VAL A 1 104 ? -12.633 17.109 -2.273 1 93.5 104 VAL A O 1
ATOM 757 N N . ILE A 1 105 ? -10.43 16.922 -2.398 1 94.94 105 ILE A N 1
ATOM 758 C CA . ILE A 1 105 ? -10.492 16.359 -3.744 1 94.94 105 ILE A CA 1
ATOM 759 C C . ILE A 1 105 ? -10.062 14.898 -3.711 1 94.94 105 ILE A C 1
ATOM 761 O O . ILE A 1 105 ? -9.406 14.461 -2.768 1 94.94 105 ILE A O 1
ATOM 765 N N . LYS A 1 106 ? -10.516 14.188 -4.656 1 91.44 106 LYS A N 1
ATOM 766 C CA . LYS A 1 106 ? -10.055 12.828 -4.91 1 91.44 106 LYS A CA 1
ATOM 767 C C . LYS A 1 106 ? -9.023 12.797 -6.039 1 91.44 106 LYS A C 1
ATOM 769 O O . LYS A 1 106 ? -9.312 13.219 -7.16 1 91.44 106 LYS A O 1
ATOM 774 N N . VAL A 1 107 ? -7.836 12.375 -5.75 1 93.75 107 VAL A N 1
ATOM 775 C CA . VAL A 1 107 ? -6.758 12.398 -6.73 1 93.75 107 VAL A CA 1
ATOM 776 C C . VAL A 1 107 ? -6.445 10.977 -7.191 1 93.75 107 VAL A C 1
ATOM 778 O O . VAL A 1 107 ? -6.352 10.055 -6.371 1 93.75 107 VAL A O 1
ATOM 781 N N . SER A 1 108 ? -6.328 10.836 -8.5 1 95.5 108 SER A N 1
ATOM 782 C CA . SER A 1 108 ? -5.824 9.586 -9.07 1 95.5 108 SER A CA 1
ATOM 783 C C . SER A 1 108 ? -4.34 9.688 -9.398 1 95.5 108 SER A C 1
ATOM 785 O O . SER A 1 108 ? -3.867 10.734 -9.852 1 95.5 108 SER A O 1
ATOM 787 N N . ARG A 1 109 ? -3.674 8.648 -9.125 1 96.38 109 ARG A N 1
ATOM 788 C CA . ARG A 1 109 ? -2.234 8.633 -9.367 1 96.38 109 ARG A CA 1
ATOM 789 C C . ARG A 1 109 ? -1.82 7.379 -10.125 1 96.38 109 ARG A C 1
ATOM 791 O O . ARG A 1 109 ? -2.549 6.383 -10.133 1 96.38 109 ARG A O 1
ATOM 798 N N . LYS A 1 110 ? -0.686 7.52 -10.805 1 96.25 110 LYS A N 1
ATOM 799 C CA . LYS A 1 110 ? -0.089 6.355 -11.461 1 96.25 110 LYS A CA 1
ATOM 800 C C . LYS A 1 110 ? 0.689 5.504 -10.461 1 96.25 110 LYS A C 1
ATOM 802 O O . LYS A 1 110 ? 1.5 6.027 -9.688 1 96.25 110 LYS A O 1
ATOM 807 N N . PHE A 1 111 ? 0.347 4.164 -10.453 1 94.56 111 PHE A N 1
ATOM 808 C CA . PHE A 1 111 ? 1.036 3.197 -9.609 1 94.56 111 PHE A CA 1
ATOM 809 C C . PHE A 1 111 ? 1.869 2.238 -10.453 1 94.56 111 PHE A C 1
ATOM 811 O O . PHE A 1 111 ? 1.402 1.743 -11.477 1 94.56 111 PHE A O 1
ATOM 818 N N . PRO A 1 112 ? 3.119 1.842 -10.07 1 95.62 112 PRO A N 1
ATOM 819 C CA . PRO A 1 112 ? 3.719 2.16 -8.773 1 95.62 112 PRO A CA 1
ATOM 820 C C . PRO A 1 112 ? 4.27 3.584 -8.711 1 95.62 112 PRO A C 1
ATOM 822 O O . PRO A 1 112 ? 4.48 4.215 -9.75 1 95.62 112 PRO A O 1
ATOM 825 N N . PRO A 1 113 ? 4.477 4.117 -7.41 1 96.44 113 PRO A N 1
ATOM 826 C CA . PRO A 1 113 ? 5.152 5.406 -7.262 1 96.44 113 PRO A CA 1
ATOM 827 C C . PRO A 1 113 ? 6.566 5.406 -7.836 1 96.44 113 PRO A C 1
ATOM 829 O O . PRO A 1 113 ? 7.117 4.34 -8.125 1 96.44 113 PRO A O 1
ATOM 832 N N . THR A 1 114 ? 7.039 6.605 -8.086 1 95.94 114 THR A N 1
ATOM 833 C CA . THR A 1 114 ? 8.406 6.77 -8.555 1 95.94 114 THR A CA 1
ATOM 834 C C . THR A 1 114 ? 9.258 7.488 -7.508 1 95.94 114 THR A C 1
ATOM 836 O O . THR A 1 114 ? 8.742 7.898 -6.465 1 95.94 114 THR A O 1
ATOM 839 N N . GLN A 1 115 ? 10.484 7.648 -7.801 1 95.56 115 GLN A N 1
ATOM 840 C CA . GLN A 1 115 ? 11.398 8.328 -6.887 1 95.56 115 GLN A CA 1
ATOM 841 C C . GLN A 1 115 ? 10.93 9.758 -6.617 1 95.56 115 GLN A C 1
ATOM 843 O O . GLN A 1 115 ? 11.156 10.289 -5.527 1 95.56 115 GLN A O 1
ATOM 848 N N . ASP A 1 116 ? 10.219 10.344 -7.566 1 96.75 116 ASP A N 1
ATOM 849 C CA . ASP A 1 116 ? 9.742 11.719 -7.426 1 96.75 116 ASP A CA 1
ATOM 850 C C . ASP A 1 116 ? 8.648 11.812 -6.363 1 96.75 116 ASP A C 1
ATOM 852 O O . ASP A 1 116 ? 8.344 12.898 -5.875 1 96.75 116 ASP A O 1
ATOM 856 N N . ASP A 1 117 ? 8.102 10.695 -5.988 1 97.88 117 ASP A N 1
ATOM 857 C CA . ASP A 1 117 ? 7.016 10.664 -5.012 1 97.88 117 ASP A CA 1
ATOM 858 C C . ASP A 1 117 ? 7.562 10.484 -3.596 1 97.88 117 ASP A C 1
ATOM 860 O O . ASP A 1 117 ? 6.805 10.516 -2.623 1 97.88 117 ASP A O 1
ATOM 864 N N . LEU A 1 118 ? 8.852 10.312 -3.5 1 98.5 118 LEU A N 1
ATOM 865 C CA . LEU A 1 118 ? 9.492 10.016 -2.221 1 98.5 118 LEU A CA 1
ATOM 866 C C . LEU A 1 118 ? 10.164 11.266 -1.648 1 98.5 118 LEU A C 1
ATOM 868 O O . LEU A 1 118 ? 10.477 12.195 -2.387 1 98.5 118 LEU A O 1
ATOM 872 N N . VAL A 1 119 ? 10.344 11.312 -0.373 1 98.69 119 VAL A N 1
ATOM 873 C CA . VAL A 1 119 ? 11.133 12.328 0.314 1 98.69 119 VAL A CA 1
ATOM 874 C C . VAL A 1 119 ? 12 11.664 1.388 1 98.69 119 VAL A C 1
ATOM 876 O O . VAL A 1 119 ? 11.523 10.805 2.131 1 98.69 119 VAL A O 1
ATOM 879 N N . GLU A 1 120 ? 13.211 11.992 1.338 1 98.62 120 GLU A N 1
ATOM 880 C CA . GLU A 1 120 ? 14.172 11.492 2.32 1 98.62 120 GLU A CA 1
ATOM 881 C C . GLU A 1 120 ? 14.289 12.453 3.504 1 98.62 120 GLU A C 1
ATOM 883 O O . GLU A 1 120 ? 14.344 13.672 3.322 1 98.62 120 GLU A O 1
ATOM 888 N N . ILE A 1 121 ? 14.25 11.898 4.742 1 98.69 121 ILE A N 1
ATOM 889 C CA . ILE A 1 121 ? 14.523 12.664 5.953 1 98.69 121 ILE A CA 1
ATOM 890 C C . ILE A 1 121 ? 15.672 12.023 6.723 1 98.69 121 ILE A C 1
ATOM 892 O O . ILE A 1 121 ? 15.531 10.914 7.258 1 98.69 121 ILE A O 1
ATOM 896 N N . PRO A 1 122 ? 16.828 12.688 6.781 1 98.38 122 PRO A N 1
ATOM 897 C CA . PRO A 1 122 ? 17.969 12.109 7.484 1 98.38 122 PRO A CA 1
ATOM 898 C C . PRO A 1 122 ? 17.703 11.867 8.969 1 98.38 122 PRO A C 1
ATOM 900 O O . PRO A 1 122 ? 16.734 12.406 9.516 1 98.38 122 PRO A O 1
ATOM 903 N N . ALA A 1 123 ? 18.609 11.031 9.555 1 97.56 123 ALA A N 1
ATOM 904 C CA . ALA A 1 123 ? 18.562 10.812 11 1 97.56 123 ALA A CA 1
ATOM 905 C C . ALA A 1 123 ? 18.594 12.141 11.758 1 97.56 123 ALA A C 1
ATOM 907 O O . ALA A 1 123 ? 19.484 12.961 11.547 1 97.56 123 ALA A O 1
ATOM 908 N N . GLY A 1 124 ? 17.547 12.305 12.547 1 97.62 124 GLY A N 1
ATOM 909 C CA . GLY A 1 124 ? 17.484 13.547 13.305 1 97.62 124 GLY A CA 1
ATOM 910 C C . GLY A 1 124 ? 17.047 14.734 12.469 1 97.62 124 GLY A C 1
ATOM 911 O O . GLY A 1 124 ? 17 15.859 12.969 1 97.62 124 GLY A O 1
ATOM 912 N N . GLY A 1 125 ? 16.688 14.461 11.219 1 98.31 125 GLY A N 1
ATOM 913 C CA . GLY A 1 125 ? 16.391 15.547 10.305 1 98.31 125 GLY A CA 1
ATOM 914 C C . GLY A 1 125 ? 14.922 15.945 10.312 1 98.31 125 GLY A C 1
ATOM 915 O O . GLY A 1 125 ? 14.125 15.375 11.062 1 98.31 125 GLY A O 1
ATOM 916 N N . VAL A 1 126 ? 14.672 16.984 9.516 1 98.44 126 VAL A N 1
ATOM 917 C CA . VAL A 1 126 ? 13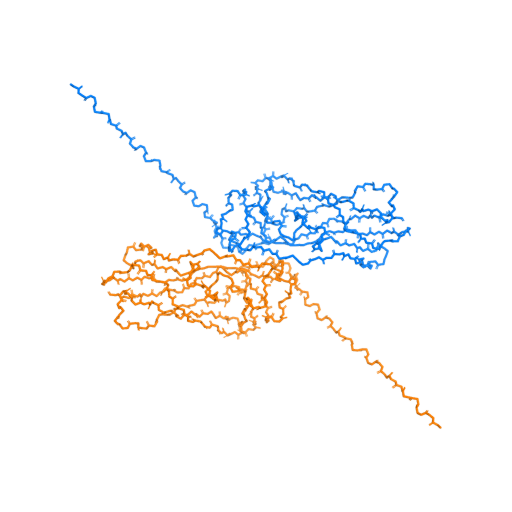.32 17.531 9.438 1 98.44 126 VAL A CA 1
ATOM 918 C C . VAL A 1 126 ? 13.016 17.953 8 1 98.44 126 VAL A C 1
ATOM 920 O O . VAL A 1 126 ? 13.906 18.406 7.281 1 98.44 126 VAL A O 1
ATOM 923 N N . LYS A 1 127 ? 11.883 17.656 7.578 1 98.69 127 LYS A N 1
ATOM 924 C CA . LYS A 1 127 ? 11.352 18.219 6.34 1 98.69 127 LYS A CA 1
ATOM 925 C C . LYS A 1 127 ? 10.211 19.203 6.621 1 98.69 127 LYS A C 1
ATOM 927 O O . LYS A 1 127 ? 9.242 18.859 7.297 1 98.69 127 LYS A O 1
ATOM 932 N N . GLU A 1 128 ? 10.414 20.391 6.125 1 97.75 128 GLU A N 1
ATOM 933 C CA . GLU A 1 128 ? 9.398 21.422 6.34 1 97.75 128 GLU A CA 1
ATOM 934 C C . GLU A 1 128 ? 8.797 21.891 5.02 1 97.75 128 GLU A C 1
ATOM 936 O O . GLU A 1 128 ? 9.516 22.047 4.027 1 97.75 128 GLU A O 1
ATOM 941 N N . VAL A 1 129 ? 7.488 22.062 5.059 1 97.44 129 VAL A N 1
ATOM 942 C CA . VAL A 1 129 ? 6.801 22.609 3.895 1 97.44 129 VAL A CA 1
ATOM 943 C C . VAL A 1 129 ? 5.789 23.672 4.336 1 97.44 129 VAL A C 1
ATOM 945 O O . VAL A 1 129 ? 5.309 23.641 5.473 1 97.44 129 VAL A O 1
ATOM 948 N N . LYS A 1 130 ? 5.629 24.609 3.455 1 94.69 130 LYS A N 1
ATOM 949 C CA . LYS A 1 130 ? 4.582 25.609 3.658 1 94.69 130 LYS A CA 1
ATOM 950 C C . LYS A 1 130 ? 3.406 25.375 2.711 1 94.69 130 LYS A C 1
ATOM 952 O O . LYS A 1 130 ? 3.602 24.984 1.555 1 94.69 130 LYS A O 1
ATOM 957 N N . LEU A 1 131 ? 2.244 25.594 3.297 1 94.69 131 LEU A N 1
ATOM 958 C CA . LEU A 1 131 ? 1.081 25.453 2.426 1 94.69 131 LEU A CA 1
ATOM 959 C C . LEU A 1 131 ? -0.039 26.391 2.854 1 94.69 131 LEU A C 1
ATOM 961 O O . LEU A 1 131 ? -0.01 26.938 3.961 1 94.69 131 LEU A O 1
ATOM 965 N N . THR A 1 132 ? -0.891 26.625 1.867 1 92.75 132 THR A N 1
ATOM 966 C CA . THR A 1 132 ? -2.072 27.453 2.098 1 92.75 132 THR A CA 1
ATOM 967 C C . THR A 1 132 ? -3.338 26.594 2.076 1 92.75 132 THR A C 1
ATOM 969 O O . THR A 1 132 ? -3.551 25.812 1.148 1 92.75 132 THR A O 1
ATOM 972 N N . LEU A 1 133 ? -4.129 26.734 3.148 1 93.75 133 LEU A N 1
ATOM 973 C CA . LEU A 1 133 ? -5.395 26 3.162 1 93.75 133 LEU A CA 1
ATOM 974 C C . LEU A 1 133 ? -6.391 26.625 2.189 1 93.75 133 LEU A C 1
ATOM 976 O O . LEU A 1 133 ? -6.355 27.828 1.946 1 93.75 133 LEU A O 1
ATOM 980 N N . PRO A 1 134 ? -7.227 25.797 1.667 1 94 134 PRO A N 1
ATOM 981 C CA . PRO A 1 134 ? -8.266 26.375 0.804 1 94 134 PRO A CA 1
ATOM 982 C C . PRO A 1 134 ? -9.242 27.266 1.565 1 94 134 PRO A C 1
ATOM 984 O O . PRO A 1 134 ? -9.297 27.219 2.797 1 94 134 PRO A O 1
ATOM 987 N N . PRO A 1 135 ? -9.922 28.094 0.828 1 90.44 135 PRO A N 1
ATOM 988 C CA . PRO A 1 135 ? -10.898 28.969 1.486 1 90.44 135 PRO A CA 1
ATOM 989 C C . PRO A 1 135 ? -11.961 28.203 2.262 1 90.44 135 PRO A C 1
ATOM 991 O O . PRO A 1 135 ? -12.398 27.125 1.816 1 90.44 135 PRO A O 1
ATOM 994 N N . MET A 1 136 ? -12.305 28.703 3.471 1 91.75 136 MET A N 1
ATOM 995 C CA . MET A 1 136 ? -13.336 28.156 4.34 1 91.75 136 MET A CA 1
ATOM 996 C C . MET A 1 136 ? -14.258 29.266 4.859 1 91.75 136 MET A C 1
ATOM 998 O O . MET A 1 136 ? -13.898 30.438 4.832 1 91.75 136 MET A O 1
ATOM 1002 N N . THR A 1 137 ? -15.414 28.75 5.203 1 89.81 137 THR A N 1
ATOM 1003 C CA . THR A 1 137 ? -16.344 29.703 5.809 1 89.81 137 THR A CA 1
ATOM 1004 C C . THR A 1 137 ? -16.062 29.844 7.305 1 89.81 137 THR A C 1
ATOM 1006 O O . THR A 1 137 ? -16.453 29 8.102 1 89.81 137 THR A O 1
ATOM 1009 N N . LEU A 1 138 ? -15.359 30.922 7.637 1 89.19 138 LEU A N 1
ATOM 1010 C CA . LEU A 1 138 ? -15.023 31.219 9.023 1 89.19 138 LEU A CA 1
ATOM 1011 C C . LEU A 1 138 ? -15.695 32.5 9.477 1 89.19 138 LEU A C 1
ATOM 1013 O O . LEU A 1 138 ? -15.93 33.406 8.672 1 89.19 138 LEU A O 1
ATOM 1017 N N . SER A 1 139 ? -16.031 32.531 10.695 1 88.62 139 SER A N 1
ATOM 1018 C CA . SER A 1 139 ? -16.75 33.656 11.219 1 88.62 139 SER A CA 1
ATOM 1019 C C . SER A 1 139 ? -15.844 34.562 12.055 1 88.62 139 SER A C 1
ATOM 1021 O O . SER A 1 139 ? -15.008 34.062 12.82 1 88.62 139 SER A O 1
ATOM 1023 N N . ALA A 1 140 ? -16.109 35.875 11.859 1 85.62 140 ALA A N 1
ATOM 1024 C CA . ALA A 1 140 ? -15.367 36.844 12.672 1 85.62 140 ALA A CA 1
ATOM 1025 C C . ALA A 1 140 ? -15.727 36.688 14.148 1 85.62 140 ALA A C 1
ATOM 1027 O O . ALA A 1 140 ? -16.891 36.469 14.5 1 85.62 140 ALA A O 1
ATOM 1028 N N . GLY A 1 141 ? -14.703 36.844 15 1 87.19 141 GLY A N 1
ATOM 1029 C CA . GLY A 1 141 ? -14.93 36.781 16.438 1 87.19 141 GLY A CA 1
ATOM 1030 C C . GLY A 1 141 ? -14.891 35.375 16.984 1 87.19 141 GLY A C 1
ATOM 1031 O O . GLY A 1 141 ? -15.133 35.156 18.172 1 87.19 141 GLY A O 1
ATOM 1032 N N . ARG A 1 142 ? -14.609 34.469 16.062 1 88.56 142 ARG A N 1
ATOM 1033 C CA . ARG A 1 142 ? -14.578 33.062 16.5 1 88.56 142 ARG A CA 1
ATOM 1034 C C . ARG A 1 142 ? -13.172 32.5 16.406 1 88.56 142 ARG A C 1
ATOM 1036 O O . ARG A 1 142 ? -12.312 33.062 15.719 1 88.56 142 ARG A O 1
ATOM 1043 N N . GLN A 1 143 ? -13.008 31.406 17.172 1 91.19 143 GLN A N 1
ATOM 1044 C CA . GLN A 1 143 ? -11.742 30.672 17.141 1 91.19 143 GLN A CA 1
ATOM 1045 C C . GLN A 1 143 ? -11.914 29.281 16.547 1 91.19 143 GLN A C 1
ATOM 1047 O O . GLN A 1 143 ? -12.945 28.656 16.734 1 91.19 143 GLN A O 1
ATOM 1052 N N . TYR A 1 144 ? -10.922 28.891 15.852 1 93.06 144 TYR A N 1
ATOM 1053 C CA . TYR A 1 144 ? -10.953 27.594 15.203 1 93.06 144 TYR A CA 1
ATOM 1054 C C . TYR A 1 144 ? -9.688 26.797 15.523 1 93.06 144 TYR A C 1
ATOM 1056 O O . TYR A 1 144 ? -8.609 27.375 15.672 1 93.06 144 TYR A O 1
ATOM 1064 N N . VAL A 1 145 ? -9.859 25.484 15.641 1 94.75 145 VAL A N 1
ATOM 1065 C CA . VAL A 1 145 ? -8.758 24.547 15.898 1 94.75 145 VAL A CA 1
ATOM 1066 C C . VAL A 1 145 ? -8.414 23.797 14.617 1 94.75 145 VAL A C 1
ATOM 1068 O O . VAL A 1 145 ? -9.305 23.297 13.93 1 94.75 145 VAL A O 1
ATOM 1071 N N . ILE A 1 146 ? -7.121 23.797 14.281 1 95.69 146 ILE A N 1
ATOM 1072 C CA . ILE A 1 146 ? -6.648 23.094 13.094 1 95.69 146 ILE A CA 1
ATOM 1073 C C . ILE A 1 146 ? -5.66 22 13.492 1 95.69 146 ILE A C 1
ATOM 1075 O O . ILE A 1 146 ? -4.805 22.219 14.352 1 95.69 146 ILE A O 1
ATOM 1079 N N . SER A 1 147 ? -5.762 20.859 12.938 1 97.69 147 SER A N 1
ATOM 1080 C CA . SER A 1 147 ? -4.84 19.734 13.117 1 97.69 147 SER A CA 1
ATOM 1081 C C . SER A 1 147 ? -4.691 18.922 11.836 1 97.69 147 SER A C 1
ATOM 1083 O O . SER A 1 147 ? -5.449 19.125 10.883 1 97.69 147 SER A O 1
ATOM 1085 N N . ALA A 1 148 ? -3.686 18.141 11.75 1 97.94 148 ALA A N 1
ATOM 1086 C CA . ALA A 1 148 ? -3.443 17.234 10.625 1 97.94 148 ALA A CA 1
ATOM 1087 C C . ALA A 1 148 ? -3.453 15.781 11.078 1 97.94 148 ALA A C 1
ATOM 1089 O O . ALA A 1 148 ? -2.93 15.453 12.141 1 97.94 148 ALA A O 1
ATOM 1090 N N . LYS A 1 149 ? -4.051 14.992 10.25 1 96.62 149 LYS A N 1
ATOM 1091 C CA . LYS A 1 149 ? -4.074 13.555 10.516 1 96.62 149 LYS A CA 1
ATOM 1092 C C . LYS A 1 149 ? -4.031 12.758 9.211 1 96.62 149 LYS A C 1
ATOM 1094 O O . LYS A 1 149 ? -4.48 13.234 8.172 1 96.62 149 LYS A O 1
ATOM 1099 N N . GLY A 1 150 ? -3.438 11.602 9.305 1 95.19 150 GLY A N 1
ATOM 1100 C CA . GLY A 1 150 ? -3.357 10.727 8.141 1 95.19 150 GLY A CA 1
ATOM 1101 C C . GLY A 1 150 ? -2.539 9.477 8.398 1 95.19 150 GLY A C 1
ATOM 1102 O O . GLY A 1 150 ? -2.365 9.062 9.547 1 95.19 150 GLY A O 1
ATOM 1103 N N . ARG A 1 151 ? -2.178 8.867 7.289 1 93.88 151 ARG A N 1
ATOM 1104 C CA . ARG A 1 151 ? -1.425 7.621 7.367 1 93.88 151 ARG A CA 1
ATOM 1105 C C . ARG A 1 151 ? -0.253 7.629 6.391 1 93.88 151 ARG A C 1
ATOM 1107 O O . ARG A 1 151 ? -0.382 8.109 5.262 1 93.88 151 ARG A O 1
ATOM 1114 N N . TRP A 1 152 ? 0.853 7.152 6.941 1 94.88 152 TRP A N 1
ATOM 1115 C CA . TRP A 1 152 ? 1.985 6.891 6.062 1 94.88 152 TRP A CA 1
ATOM 1116 C C . TRP A 1 152 ? 1.736 5.648 5.211 1 94.88 152 TRP A C 1
ATOM 1118 O O . TRP A 1 152 ? 1.513 4.559 5.742 1 94.88 152 TRP A O 1
ATOM 1128 N N . GLN A 1 153 ? 1.808 5.828 3.891 1 92.56 153 GLN A N 1
ATOM 1129 C CA . GLN A 1 153 ? 1.522 4.699 3.014 1 92.56 153 GLN A CA 1
ATOM 1130 C C . GLN A 1 153 ? 2.799 3.938 2.664 1 92.56 153 GLN A C 1
ATOM 1132 O O . GLN A 1 153 ? 2.742 2.867 2.055 1 92.56 153 GLN A O 1
ATOM 1137 N N . GLY A 1 154 ? 3.939 4.496 3.055 1 94.5 154 GLY A N 1
ATOM 1138 C CA . GLY A 1 154 ? 5.234 3.861 2.865 1 94.5 154 GLY A CA 1
ATOM 1139 C C . GLY A 1 154 ? 6.363 4.586 3.574 1 94.5 154 GLY A C 1
ATOM 1140 O O . GLY A 1 154 ? 6.586 5.777 3.346 1 94.5 154 GLY A O 1
ATOM 1141 N N . ILE A 1 155 ? 6.938 3.873 4.48 1 96.44 155 ILE A N 1
ATOM 1142 C CA . ILE A 1 155 ? 8.156 4.312 5.148 1 96.44 155 ILE A CA 1
ATOM 1143 C C . ILE A 1 155 ? 9.25 3.264 4.973 1 96.44 155 ILE A C 1
ATOM 1145 O O . ILE A 1 155 ? 9.039 2.086 5.27 1 96.44 155 ILE A O 1
ATOM 1149 N N . TRP A 1 156 ? 10.344 3.662 4.469 1 96.62 156 TRP A N 1
ATOM 1150 C CA . TRP A 1 156 ? 11.469 2.748 4.309 1 96.62 156 TRP A CA 1
ATOM 1151 C C . TRP A 1 156 ? 12.68 3.223 5.113 1 96.62 156 TRP A C 1
ATOM 1153 O O . TRP A 1 156 ? 12.93 4.426 5.223 1 96.62 156 TRP A O 1
ATOM 1163 N N . ALA A 1 157 ? 13.32 2.279 5.672 1 96.06 157 ALA A N 1
ATOM 1164 C CA . ALA A 1 157 ? 14.617 2.594 6.27 1 96.06 157 ALA A CA 1
ATOM 1165 C C . ALA A 1 157 ? 15.664 2.863 5.195 1 96.06 157 ALA A C 1
ATOM 1167 O O . ALA A 1 157 ? 15.773 2.113 4.223 1 96.06 157 ALA A O 1
ATOM 1168 N N . GLY A 1 158 ? 16.312 4 5.285 1 96.75 158 GLY A N 1
ATOM 1169 C CA . GLY A 1 158 ? 17.359 4.324 4.324 1 96.75 158 GLY A CA 1
ATOM 1170 C C . GLY A 1 158 ? 17.016 5.508 3.441 1 96.75 158 GLY A C 1
ATOM 1171 O O . GLY A 1 158 ? 16.016 6.184 3.67 1 96.75 158 GLY A O 1
ATOM 1172 N N . GLY A 1 159 ? 17.906 5.777 2.508 1 96.94 159 GLY A N 1
ATOM 1173 C CA . GLY A 1 159 ? 17.719 6.91 1.615 1 96.94 159 GLY A CA 1
ATOM 1174 C C . GLY A 1 159 ? 16.859 6.578 0.408 1 96.94 159 GLY A C 1
ATOM 1175 O O . GLY A 1 159 ? 16.516 5.418 0.183 1 96.94 159 GLY A O 1
ATOM 1176 N N . ARG A 1 160 ? 16.516 7.629 -0.249 1 97.06 160 ARG A N 1
ATOM 1177 C CA . ARG A 1 160 ? 15.656 7.512 -1.424 1 97.06 160 ARG A CA 1
ATOM 1178 C C . ARG A 1 160 ? 16.234 6.527 -2.432 1 97.06 160 ARG A C 1
ATOM 1180 O O . ARG A 1 160 ? 15.508 5.734 -3.027 1 97.06 160 ARG A O 1
ATOM 1187 N N . ASP A 1 161 ? 17.547 6.516 -2.58 1 95.81 161 ASP A N 1
ATOM 1188 C CA . ASP A 1 161 ? 18.219 5.668 -3.561 1 95.81 161 ASP A CA 1
ATOM 1189 C C . ASP A 1 161 ? 18.188 4.203 -3.127 1 95.81 161 ASP A C 1
ATOM 1191 O O . ASP A 1 161 ? 18.438 3.309 -3.936 1 95.81 161 ASP A O 1
ATOM 1195 N N . ASP A 1 162 ? 17.922 3.959 -1.877 1 95.75 162 ASP A N 1
ATOM 1196 C CA . ASP A 1 162 ? 17.875 2.6 -1.35 1 95.75 162 ASP A CA 1
ATOM 1197 C C . ASP A 1 162 ? 16.516 1.952 -1.621 1 95.75 162 ASP A C 1
ATOM 1199 O O . ASP A 1 162 ? 16.375 0.734 -1.505 1 95.75 162 ASP A O 1
ATOM 1203 N N . VAL A 1 163 ? 15.516 2.762 -1.936 1 96.62 163 VAL A N 1
ATOM 1204 C CA . VAL A 1 163 ? 14.188 2.236 -2.23 1 96.62 163 VAL A CA 1
ATOM 1205 C C . VAL A 1 163 ? 14.117 1.793 -3.689 1 96.62 163 VAL A C 1
ATOM 1207 O O . VAL A 1 163 ? 14.07 2.627 -4.598 1 96.62 163 VAL A O 1
ATOM 1210 N N . THR A 1 164 ? 14.039 0.528 -3.91 1 94.56 164 THR A N 1
ATOM 1211 C CA . THR A 1 164 ? 14.109 -0.019 -5.262 1 94.56 164 THR A CA 1
ATOM 1212 C C . THR A 1 164 ? 12.75 0.073 -5.953 1 94.56 164 THR A C 1
ATOM 1214 O O . THR A 1 164 ? 11.727 0.287 -5.297 1 94.56 164 THR A O 1
ATOM 1217 N N . THR A 1 165 ? 12.805 -0.094 -7.219 1 92.19 165 THR A N 1
ATOM 1218 C CA . THR A 1 165 ? 11.578 -0.122 -8 1 92.19 165 THR A CA 1
ATOM 1219 C C . THR A 1 165 ? 10.68 -1.274 -7.559 1 92.19 165 THR A C 1
ATOM 1221 O O . THR A 1 165 ? 9.453 -1.152 -7.562 1 92.19 165 THR A O 1
ATOM 1224 N N . ALA A 1 166 ? 11.289 -2.398 -7.203 1 89.06 166 ALA A N 1
ATOM 1225 C CA . ALA A 1 166 ? 10.531 -3.545 -6.715 1 89.06 166 ALA A CA 1
ATOM 1226 C C . ALA A 1 166 ? 9.828 -3.219 -5.398 1 89.06 166 ALA A C 1
ATOM 1228 O O . ALA A 1 166 ? 8.68 -3.609 -5.184 1 89.06 166 ALA A O 1
ATOM 1229 N N . ASP A 1 167 ? 10.5 -2.453 -4.523 1 92.44 167 ASP A N 1
ATOM 1230 C CA . ASP A 1 167 ? 9.914 -2.018 -3.262 1 92.44 167 ASP A CA 1
ATOM 1231 C C . ASP A 1 167 ? 8.664 -1.17 -3.5 1 92.44 167 ASP A C 1
ATOM 1233 O O . ASP A 1 167 ? 7.656 -1.338 -2.816 1 92.44 167 ASP A O 1
ATOM 1237 N N . LEU A 1 168 ? 8.82 -0.331 -4.5 1 94.25 168 LEU A N 1
ATOM 1238 C CA . LEU A 1 168 ? 7.73 0.595 -4.785 1 94.25 168 LEU A CA 1
ATOM 1239 C C . LEU A 1 168 ? 6.555 -0.132 -5.426 1 94.25 168 LEU A C 1
ATOM 1241 O O . LEU A 1 168 ? 5.398 0.219 -5.188 1 94.25 168 LEU A O 1
ATOM 1245 N N . ALA A 1 169 ? 6.793 -1.138 -6.125 1 90.62 169 ALA A N 1
ATOM 1246 C CA . ALA A 1 169 ? 5.742 -1.871 -6.824 1 90.62 169 ALA A CA 1
ATOM 1247 C C . ALA A 1 169 ? 4.949 -2.752 -5.863 1 90.62 169 ALA A C 1
ATOM 1249 O O . ALA A 1 169 ? 3.738 -2.914 -6.016 1 90.62 169 ALA A O 1
ATOM 1250 N N . ASN A 1 170 ? 5.629 -3.271 -4.867 1 87.81 170 ASN A N 1
ATOM 1251 C CA . ASN A 1 170 ? 4.969 -4.234 -3.99 1 87.81 170 ASN A CA 1
ATOM 1252 C C . ASN A 1 170 ? 4.988 -3.771 -2.535 1 87.81 170 ASN A C 1
ATOM 1254 O O . ASN A 1 170 ? 4.621 -4.527 -1.635 1 87.81 170 ASN A O 1
ATOM 1258 N N . MET A 1 171 ? 5.48 -2.541 -2.35 1 87.62 171 MET A N 1
ATOM 1259 C CA . MET A 1 171 ? 5.613 -1.981 -1.008 1 87.62 171 MET A CA 1
ATOM 1260 C C . MET A 1 171 ? 6.484 -2.875 -0.129 1 87.62 171 MET A C 1
ATOM 1262 O O . MET A 1 171 ? 6.176 -3.09 1.043 1 87.62 171 MET A O 1
ATOM 1266 N N . GLY A 1 172 ? 7.457 -3.398 -0.846 1 86.69 172 GLY A N 1
ATOM 1267 C CA . GLY A 1 172 ? 8.375 -4.266 -0.129 1 86.69 172 GLY A CA 1
ATOM 1268 C C . GLY A 1 172 ? 9.148 -3.543 0.962 1 86.69 172 GLY A C 1
ATOM 1269 O O . GLY A 1 172 ? 9.617 -2.422 0.761 1 86.69 172 GLY A O 1
ATOM 1270 N N . CYS A 1 173 ? 9.156 -4.062 2.127 1 86.56 173 CYS A N 1
ATOM 1271 C CA . CYS A 1 173 ? 9.945 -3.586 3.26 1 86.56 173 CYS A CA 1
ATOM 1272 C C . CYS A 1 173 ? 9.398 -2.264 3.783 1 86.56 173 CYS A C 1
ATOM 1274 O O . CYS A 1 173 ? 10.039 -1.609 4.613 1 86.56 173 CYS A O 1
ATOM 1276 N N . ALA A 1 174 ? 8.32 -1.851 3.281 1 90.62 174 ALA A N 1
ATOM 1277 C CA . ALA A 1 174 ? 7.746 -0.585 3.732 1 90.62 174 ALA A CA 1
ATOM 1278 C C . ALA A 1 174 ? 7.051 -0.748 5.082 1 90.62 174 ALA A C 1
ATOM 1280 O O . ALA A 1 174 ? 6.43 -1.779 5.344 1 90.62 174 ALA A O 1
ATOM 1281 N N . SER A 1 175 ? 7.211 0.217 5.902 1 89.81 175 SER A N 1
ATOM 1282 C CA . SER A 1 175 ? 6.422 0.349 7.121 1 89.81 175 SER A CA 1
ATOM 1283 C C . SER A 1 175 ? 5.25 1.306 6.922 1 89.81 175 SER A C 1
ATOM 1285 O O . SER A 1 175 ? 5.242 2.094 5.973 1 89.81 175 SER A O 1
ATOM 1287 N N . PHE A 1 176 ? 4.324 1.146 7.789 1 87.56 176 PHE A N 1
ATOM 1288 C CA . PHE A 1 176 ? 3.109 1.955 7.75 1 87.56 176 PHE A CA 1
ATOM 1289 C C . PHE A 1 176 ? 2.777 2.494 9.141 1 87.56 176 PHE A C 1
ATOM 1291 O O . PHE A 1 176 ? 3.389 2.092 10.133 1 87.56 176 PHE A O 1
ATOM 1298 N N . GLY A 1 177 ? 1.833 3.43 9.102 1 89.94 177 GLY A N 1
ATOM 1299 C CA . GLY A 1 177 ? 1.405 3.973 10.383 1 89.94 177 GLY A CA 1
ATOM 1300 C C . GLY A 1 177 ? 0.602 5.254 10.25 1 89.94 177 GLY A C 1
ATOM 1301 O O . GLY A 1 177 ? 0.631 5.902 9.203 1 89.94 177 GLY A O 1
ATOM 1302 N N . ALA A 1 178 ? 0.006 5.535 11.344 1 92.12 178 ALA A N 1
ATOM 1303 C CA . ALA A 1 178 ? -0.782 6.766 11.398 1 92.12 178 ALA A CA 1
ATOM 1304 C C . ALA A 1 178 ? 0.059 7.938 11.898 1 92.12 178 ALA A C 1
ATOM 1306 O O . ALA A 1 178 ? 1.11 7.738 12.508 1 92.12 178 ALA A O 1
ATOM 1307 N N . PHE A 1 179 ? -0.321 9.078 11.555 1 96.06 179 PHE A N 1
ATOM 1308 C CA . PHE A 1 179 ? 0.261 10.273 12.156 1 96.06 179 PHE A CA 1
ATOM 1309 C C . PHE A 1 179 ? -0.827 11.266 12.547 1 96.06 179 PHE A C 1
ATOM 1311 O O . PHE A 1 179 ? -1.916 11.266 11.969 1 96.06 179 PHE A O 1
ATOM 1318 N N . GLU A 1 180 ? -0.508 12.016 13.594 1 97.12 180 GLU A N 1
ATOM 1319 C CA . GLU A 1 180 ? -1.333 13.125 14.078 1 97.12 180 GLU A CA 1
ATOM 1320 C C . GLU A 1 180 ? -0.471 14.297 14.523 1 97.12 180 GLU A C 1
ATOM 1322 O O . GLU A 1 180 ? 0.551 14.109 15.188 1 97.12 180 GLU A O 1
ATOM 1327 N N . SER A 1 181 ? -0.904 15.438 14.078 1 98.31 181 SER A N 1
ATOM 1328 C CA . SER A 1 181 ? -0.149 16.625 14.477 1 98.31 181 SER A CA 1
ATOM 1329 C C . SER A 1 181 ? -0.675 17.203 15.781 1 98.31 181 SER A C 1
ATOM 1331 O O . SER A 1 181 ? -1.678 16.719 16.328 1 98.31 181 SER A O 1
ATOM 1333 N N . ASN A 1 182 ? 0.092 18.234 16.25 1 97.94 182 ASN A N 1
ATOM 1334 C CA . ASN A 1 182 ? -0.464 19.094 17.281 1 97.94 182 ASN A CA 1
ATOM 1335 C C . ASN A 1 182 ? -1.665 19.891 16.766 1 97.94 182 ASN A C 1
ATOM 1337 O O . ASN A 1 182 ? -1.969 19.859 15.578 1 97.94 182 ASN A O 1
ATOM 1341 N N . GLU A 1 183 ? -2.324 20.547 17.703 1 96.44 183 GLU A N 1
ATOM 1342 C CA . GLU A 1 183 ? -3.426 21.438 17.375 1 96.44 183 GLU A CA 1
ATOM 1343 C C . GLU A 1 183 ? -2.992 22.906 17.469 1 96.44 183 GLU A C 1
ATOM 1345 O O . GLU A 1 183 ? -2.25 23.281 18.375 1 96.44 183 GLU A O 1
ATOM 1350 N N . ILE A 1 184 ? -3.459 23.719 16.5 1 94.38 184 ILE A N 1
ATOM 1351 C CA . ILE A 1 184 ? -3.236 25.156 16.594 1 94.38 184 ILE A CA 1
ATOM 1352 C C . ILE A 1 184 ? -4.578 25.875 16.594 1 94.38 184 ILE A C 1
ATOM 1354 O O . ILE A 1 184 ? -5.566 25.375 16.047 1 94.38 184 ILE A O 1
ATOM 1358 N N . VAL A 1 185 ? -4.578 27.062 17.25 1 91.19 185 VAL A N 1
ATOM 1359 C CA . VAL A 1 185 ? -5.801 27.859 17.328 1 91.19 185 VAL A CA 1
ATOM 1360 C C . VAL A 1 185 ? -5.641 29.141 16.5 1 91.19 185 VAL A C 1
ATOM 1362 O O . VAL A 1 185 ? -4.629 29.828 16.625 1 91.19 185 VAL A O 1
ATOM 1365 N N . VAL A 1 186 ? -6.613 29.328 15.633 1 88.69 186 VAL A N 1
ATOM 1366 C CA . VAL A 1 186 ? -6.652 30.562 14.867 1 88.69 186 VAL A CA 1
ATOM 1367 C C . VAL A 1 186 ? -7.883 31.375 15.258 1 88.69 186 VAL A C 1
ATOM 1369 O O . VAL A 1 186 ? -8.961 30.828 15.477 1 88.69 186 VAL A O 1
ATOM 1372 N N . SER A 1 187 ? -7.59 32.688 15.367 1 86.56 187 SER A N 1
ATOM 1373 C CA . SER A 1 187 ? -8.664 33.562 15.812 1 86.56 187 SER A CA 1
ATOM 1374 C C . SER A 1 187 ? -8.953 34.656 14.766 1 86.56 187 SER A C 1
ATOM 1376 O O . SER A 1 187 ? -8.039 35.156 14.117 1 86.56 187 SER A O 1
ATOM 1378 N N . PHE A 1 188 ? -10.305 34.938 14.703 1 83.44 188 PHE A N 1
ATOM 1379 C CA . PHE A 1 188 ? -10.727 35.969 13.766 1 83.44 188 PHE A CA 1
ATOM 1380 C C . PHE A 1 188 ? -11.594 37 14.461 1 83.44 188 PHE A C 1
ATOM 1382 O O . PHE A 1 188 ? -12.289 36.688 15.438 1 83.44 188 PHE A O 1
ATOM 1389 N N . MET B 1 1 ? -65.375 16.875 9.75 1 29.56 1 MET B N 1
ATOM 1390 C CA . MET B 1 1 ? -64.438 16.219 10.688 1 29.56 1 MET B CA 1
ATOM 1391 C C . MET B 1 1 ? -63.219 15.695 9.961 1 29.56 1 MET B C 1
ATOM 1393 O O . MET B 1 1 ? -63.312 14.789 9.133 1 29.56 1 MET B O 1
ATOM 1397 N N . THR B 1 2 ? -62.281 16.609 9.508 1 41.75 2 THR B N 1
ATOM 1398 C CA . THR B 1 2 ? -61.062 16.469 8.695 1 41.75 2 THR B CA 1
ATOM 1399 C C . THR B 1 2 ? -60.031 15.617 9.414 1 41.75 2 THR B C 1
ATOM 1401 O O . THR B 1 2 ? -59.719 15.867 10.578 1 41.75 2 THR B O 1
ATOM 1404 N N . PRO B 1 3 ? -59.875 14.352 8.977 1 42.03 3 PRO B N 1
ATOM 1405 C CA . PRO B 1 3 ? -58.906 13.445 9.625 1 42.03 3 PRO B CA 1
ATOM 1406 C C . PRO B 1 3 ? -57.5 14 9.656 1 42.03 3 PRO B C 1
ATOM 1408 O O . PRO B 1 3 ? -57.094 14.695 8.719 1 42.03 3 PRO B O 1
ATOM 1411 N N . VAL B 1 4 ? -57 14.461 10.836 1 43.22 4 VAL B N 1
ATOM 1412 C CA . VAL B 1 4 ? -55.656 14.922 11.133 1 43.22 4 VAL B CA 1
ATOM 1413 C C . VAL B 1 4 ? -54.656 13.789 10.883 1 43.22 4 VAL B C 1
ATOM 1415 O O . VAL B 1 4 ? -54.75 12.719 11.492 1 43.22 4 VAL B O 1
ATOM 1418 N N . LEU B 1 5 ? -54.156 13.609 9.664 1 35.38 5 LEU B N 1
ATOM 1419 C CA . LEU B 1 5 ? -53.156 12.609 9.336 1 35.38 5 LEU B CA 1
ATOM 1420 C C . LEU B 1 5 ? -51.875 12.852 10.117 1 35.38 5 LEU B C 1
ATOM 1422 O O . LEU B 1 5 ? -51.281 13.922 10 1 35.38 5 LEU B O 1
ATOM 1426 N N . VAL B 1 6 ? -51.719 12.305 11.297 1 32.41 6 VAL B N 1
ATOM 1427 C CA . VAL B 1 6 ? -50.5 12.414 12.094 1 32.41 6 VAL B CA 1
ATOM 1428 C C . VAL B 1 6 ? -49.375 11.664 11.398 1 32.41 6 VAL B C 1
ATOM 1430 O O . VAL B 1 6 ? -49.5 10.477 11.078 1 32.41 6 VAL B O 1
ATOM 1433 N N . PHE B 1 7 ? -48.562 12.328 10.578 1 31.47 7 PHE B N 1
ATOM 1434 C CA . PHE B 1 7 ? -47.344 11.742 9.984 1 31.47 7 PHE B CA 1
ATOM 1435 C C . PHE B 1 7 ? -46.312 11.445 11.062 1 31.47 7 PHE B C 1
ATOM 1437 O O . PHE B 1 7 ? -45.906 12.344 11.812 1 31.47 7 PHE B O 1
ATOM 1444 N N . VAL B 1 8 ? -46.312 10.281 11.656 1 29.62 8 VAL B N 1
ATOM 1445 C CA . VAL B 1 8 ? -45.281 9.867 12.578 1 29.62 8 VAL B CA 1
ATOM 1446 C C . VAL B 1 8 ? -43.938 9.711 11.828 1 29.62 8 VAL B C 1
ATOM 1448 O O . VAL B 1 8 ? -43.875 8.953 10.859 1 29.62 8 VAL B O 1
ATOM 1451 N N . LEU B 1 9 ? -43.156 10.75 11.805 1 27.41 9 LEU B N 1
ATOM 1452 C CA . LEU B 1 9 ? -41.781 10.664 11.312 1 27.41 9 LEU B CA 1
ATOM 1453 C C . LEU B 1 9 ? -40.969 9.68 12.148 1 27.41 9 LEU B C 1
ATOM 1455 O O . LEU B 1 9 ? -40.781 9.891 13.344 1 27.41 9 LEU B O 1
ATOM 1459 N N . ALA B 1 10 ? -41.031 8.398 11.859 1 31.42 10 ALA B N 1
ATOM 1460 C CA . ALA B 1 10 ? -40.094 7.445 12.477 1 31.42 10 ALA B CA 1
ATOM 1461 C C . ALA B 1 10 ? -38.656 7.844 12.234 1 31.42 10 ALA B C 1
ATOM 1463 O O . ALA B 1 10 ? -38.25 8.039 11.086 1 31.42 10 ALA B O 1
ATOM 1464 N N . ILE B 1 11 ? -38.062 8.539 13.148 1 29.31 11 ILE B N 1
ATOM 1465 C CA . ILE B 1 11 ? -36.625 8.781 13.164 1 29.31 11 ILE B CA 1
ATOM 1466 C C . ILE B 1 11 ? -35.875 7.453 13.125 1 29.31 11 ILE B C 1
ATOM 1468 O O . ILE B 1 11 ? -36 6.633 14.039 1 29.31 11 ILE B O 1
ATOM 1472 N N . ILE B 1 12 ? -35.688 6.887 11.969 1 30.03 12 ILE B N 1
ATOM 1473 C CA . ILE B 1 12 ? -34.812 5.734 11.836 1 30.03 12 ILE B CA 1
ATOM 1474 C C . ILE B 1 12 ? -33.406 6.09 12.344 1 30.03 12 ILE B C 1
ATOM 1476 O O . ILE B 1 12 ? -32.781 7.02 11.844 1 30.03 12 ILE B O 1
ATOM 1480 N N . SER B 1 13 ? -33.156 5.918 13.633 1 28.8 13 SER B N 1
ATOM 1481 C CA . SER B 1 13 ? -31.812 5.922 14.211 1 28.8 13 SER B CA 1
ATOM 1482 C C . SER B 1 13 ? -30.859 5.051 13.391 1 28.8 13 SER B C 1
ATOM 1484 O O . SER B 1 13 ? -30.969 3.822 13.406 1 28.8 13 SER B O 1
ATOM 1486 N N . SER B 1 14 ? -30.594 5.453 12.188 1 30.97 14 SER B N 1
ATOM 1487 C CA . SER B 1 14 ? -29.5 4.719 11.555 1 30.97 14 SER B CA 1
ATOM 1488 C C . SER B 1 14 ? -28.266 4.656 12.461 1 30.97 14 SER B C 1
ATOM 1490 O O . SER B 1 14 ? -27.781 5.688 12.938 1 30.97 14 SER B O 1
ATOM 1492 N N . VAL B 1 15 ? -28.109 3.586 13.281 1 32.62 15 VAL B N 1
ATOM 1493 C CA . VAL B 1 15 ? -26.844 3.182 13.891 1 32.62 15 VAL B CA 1
ATOM 1494 C C . VAL B 1 15 ? -25.719 3.271 12.867 1 32.62 15 VAL B C 1
ATOM 1496 O O . VAL B 1 15 ? -25.781 2.639 11.812 1 32.62 15 VAL B O 1
ATOM 1499 N N . LEU B 1 16 ? -25.203 4.438 12.633 1 30.22 16 LEU B N 1
ATOM 1500 C CA . LEU B 1 16 ? -23.891 4.465 12 1 30.22 16 LEU B CA 1
ATOM 1501 C C . LEU B 1 16 ? -22.969 3.434 12.625 1 30.22 16 LEU B C 1
ATOM 1503 O O . LEU B 1 16 ? -22.641 3.521 13.812 1 30.22 16 LEU B O 1
ATOM 1507 N N . ALA B 1 17 ? -23.047 2.184 12.227 1 32.22 17 ALA B N 1
ATOM 1508 C CA . ALA B 1 17 ? -21.953 1.256 12.492 1 32.22 17 ALA B CA 1
ATOM 1509 C C . ALA B 1 17 ? -20.609 1.906 12.203 1 32.22 17 ALA B C 1
ATOM 1511 O O . ALA B 1 17 ? -20.266 2.146 11.047 1 32.22 17 ALA B O 1
ATOM 1512 N N . THR B 1 18 ? -20.172 2.951 12.93 1 30.5 18 THR B N 1
ATOM 1513 C CA . THR B 1 18 ? -18.766 3.352 12.914 1 30.5 18 THR B CA 1
ATOM 1514 C C . THR B 1 18 ? -17.859 2.143 13.109 1 30.5 18 THR B C 1
ATOM 1516 O O . THR B 1 18 ? -17.859 1.529 14.18 1 30.5 18 THR B O 1
ATOM 1519 N N . SER B 1 19 ? -17.891 1.259 12.234 1 29.7 19 SER B N 1
ATOM 1520 C CA . SER B 1 19 ? -16.859 0.243 12.383 1 29.7 19 SER B CA 1
ATOM 1521 C C . SER B 1 19 ? -15.5 0.879 12.633 1 29.7 19 SER B C 1
ATOM 1523 O O . SER B 1 19 ? -14.859 1.379 11.703 1 29.7 19 SER B O 1
ATOM 1525 N N . ALA B 1 20 ? -15.289 1.617 13.742 1 31.69 20 ALA B N 1
ATOM 1526 C CA . ALA B 1 20 ? -13.961 1.912 14.289 1 31.69 20 ALA B CA 1
ATOM 1527 C C . ALA B 1 20 ? -13.016 0.728 14.102 1 31.69 20 ALA B C 1
ATOM 1529 O O . ALA B 1 20 ? -13.406 -0.423 14.32 1 31.69 20 ALA B O 1
ATOM 1530 N N . CYS B 1 21 ? -12.172 0.807 13.109 1 36.81 21 CYS B N 1
ATOM 1531 C CA . CYS B 1 21 ? -11.07 -0.127 13.312 1 36.81 21 CYS B CA 1
ATOM 1532 C C . CYS B 1 21 ? -10.758 -0.29 14.797 1 36.81 21 CYS B C 1
ATOM 1534 O O . CYS B 1 21 ? -10.469 0.691 15.484 1 36.81 21 CYS B O 1
ATOM 1536 N N . ASN B 1 22 ? -11.602 -0.918 15.672 1 33 22 ASN B N 1
ATOM 1537 C CA . ASN B 1 22 ? -11.117 -1.181 17.031 1 33 22 ASN B CA 1
ATOM 1538 C C . ASN B 1 22 ? -9.594 -1.206 17.078 1 33 22 ASN B C 1
ATOM 1540 O O . ASN B 1 22 ? -8.969 -2.121 16.547 1 33 22 ASN B O 1
ATOM 1544 N N . LEU B 1 23 ? -8.938 0.007 17.047 1 31.44 23 LEU B N 1
ATOM 1545 C CA . LEU B 1 23 ? -7.523 0.239 17.312 1 31.44 23 LEU B CA 1
ATOM 1546 C C . LEU B 1 23 ? -7.078 -0.503 18.578 1 31.44 23 LEU B C 1
ATOM 1548 O O . LEU B 1 23 ? -7.066 0.069 19.656 1 31.44 23 LEU B O 1
ATOM 1552 N N . SER B 1 24 ? -7.672 -1.473 19.125 1 30.52 24 SER B N 1
ATOM 1553 C CA . SER B 1 24 ? -6.824 -2.104 20.141 1 30.52 24 SER B CA 1
ATOM 1554 C C . SER B 1 24 ? -5.371 -2.17 19.672 1 30.52 24 SER B C 1
ATOM 1556 O O . SER B 1 24 ? -5.094 -2.574 18.531 1 30.52 24 SER B O 1
ATOM 1558 N N . GLY B 1 25 ? -4.512 -1.187 20.125 1 30.97 25 GLY B N 1
ATOM 1559 C CA . GLY B 1 25 ? -3.109 -0.836 19.953 1 30.97 25 GLY B CA 1
ATOM 1560 C C . GLY B 1 25 ? -2.221 -2.039 19.703 1 30.97 25 GLY B C 1
ATOM 1561 O O . GLY B 1 25 ? -1.004 -1.968 19.875 1 30.97 25 GLY B O 1
ATOM 1562 N N . ASN B 1 26 ? -2.549 -3.223 20.109 1 32.5 26 ASN B N 1
ATOM 1563 C CA . ASN B 1 26 ? -1.551 -4.273 19.922 1 32.5 26 ASN B CA 1
ATOM 1564 C C . ASN B 1 26 ? -0.993 -4.277 18.5 1 32.5 26 ASN B C 1
ATOM 1566 O O . ASN B 1 26 ? -1.751 -4.215 17.531 1 32.5 26 ASN B O 1
ATOM 1570 N N . MET B 1 27 ? 0.194 -3.631 18.406 1 34.59 27 MET B N 1
ATOM 1571 C CA . MET B 1 27 ? 0.99 -3.691 17.188 1 34.59 27 MET B CA 1
ATOM 1572 C C . MET B 1 27 ? 0.598 -4.902 16.344 1 34.59 27 MET B C 1
ATOM 1574 O O . MET B 1 27 ? 0.592 -6.031 16.828 1 34.59 27 MET B O 1
ATOM 1578 N N . PRO B 1 28 ? -0.105 -4.906 15.43 1 35.72 28 PRO B N 1
ATOM 1579 C CA . PRO B 1 28 ? -0.521 -6.156 14.789 1 35.72 28 PRO B CA 1
ATOM 1580 C C . PRO B 1 28 ? 0.634 -7.141 14.609 1 35.72 28 PRO B C 1
ATOM 1582 O O . PRO B 1 28 ? 1.715 -6.754 14.156 1 35.72 28 PRO B O 1
ATOM 1585 N N . ALA B 1 29 ? 1.081 -8.172 15.398 1 34.66 29 ALA B N 1
ATOM 1586 C CA . ALA B 1 29 ? 1.654 -9.477 15.086 1 34.66 29 ALA B CA 1
ATOM 1587 C C . ALA B 1 29 ? 1.687 -9.719 13.586 1 34.66 29 ALA B C 1
ATOM 1589 O O . ALA B 1 29 ? 0.952 -9.078 12.828 1 34.66 29 ALA B O 1
ATOM 1590 N N . MET B 1 30 ? 2.627 -10.422 12.891 1 45.34 30 MET B N 1
ATOM 1591 C CA . MET B 1 30 ? 2.408 -11.023 11.578 1 45.34 30 MET B CA 1
ATOM 1592 C C . MET B 1 30 ? 0.92 -11.102 11.258 1 45.34 30 MET B C 1
ATOM 1594 O O . MET B 1 30 ? 0.138 -11.641 12.039 1 45.34 30 MET B O 1
ATOM 1598 N N . ASP B 1 31 ? 0.269 -9.922 10.672 1 58.34 31 ASP B N 1
ATOM 1599 C CA . ASP B 1 31 ? -1.165 -9.695 10.531 1 58.34 31 ASP B CA 1
ATOM 1600 C C . ASP B 1 31 ? -1.913 -11.008 10.312 1 58.34 31 ASP B C 1
ATOM 1602 O O . ASP B 1 31 ? -1.546 -11.805 9.438 1 58.34 31 ASP B O 1
ATOM 1606 N N . GLU B 1 32 ? -2.477 -11.438 11.375 1 72.19 32 GLU B N 1
ATOM 1607 C CA . GLU B 1 32 ? -3.352 -12.594 11.516 1 72.19 32 GLU B CA 1
ATOM 1608 C C . GLU B 1 32 ? -4.082 -12.898 10.211 1 72.19 32 GLU B C 1
ATOM 1610 O O . GLU B 1 32 ? -4.203 -14.055 9.812 1 72.19 32 GLU B O 1
ATOM 1615 N N . LEU B 1 33 ? -4.168 -11.758 9.406 1 89.44 33 LEU B N 1
ATOM 1616 C CA . LEU B 1 33 ? -4.973 -12.039 8.227 1 89.44 33 LEU B CA 1
ATOM 1617 C C . LEU B 1 33 ? -4.133 -12.719 7.148 1 89.44 33 LEU B C 1
ATOM 1619 O O . LEU B 1 33 ? -4.602 -13.641 6.48 1 89.44 33 LEU B O 1
ATOM 1623 N N . SER B 1 34 ? -2.883 -12.258 7.043 1 91.69 34 SER B N 1
ATOM 1624 C CA . SER B 1 34 ? -2.035 -12.828 6.004 1 91.69 34 SER B CA 1
ATOM 1625 C C . SER B 1 34 ? -1.639 -14.266 6.34 1 91.69 34 SER B C 1
ATOM 1627 O O . SER B 1 34 ? -1.474 -15.094 5.445 1 91.69 34 SER B O 1
ATOM 1629 N N . SER B 1 35 ? -1.507 -14.547 7.633 1 92.88 35 SER B N 1
ATOM 1630 C CA . SER B 1 35 ? -1.073 -15.867 8.07 1 92.88 35 SER B CA 1
ATOM 1631 C C . SER B 1 35 ? -2.156 -16.922 7.824 1 92.88 35 SER B C 1
ATOM 1633 O O . SER B 1 35 ? -1.869 -18.109 7.77 1 92.88 35 SER B O 1
ATOM 1635 N N . SER B 1 36 ? -3.346 -16.484 7.695 1 95.44 36 SER B N 1
ATOM 1636 C CA . SER B 1 36 ? -4.449 -17.406 7.488 1 95.44 36 SER B CA 1
ATOM 1637 C C . SER B 1 36 ? -4.645 -17.719 6.008 1 95.44 36 SER B C 1
ATOM 1639 O O . SER B 1 36 ? -5.441 -18.578 5.648 1 95.44 36 SER B O 1
ATOM 1641 N N . LEU B 1 37 ? -3.889 -17.031 5.191 1 97.69 37 LEU B N 1
ATOM 1642 C CA . LEU B 1 37 ? -4.02 -17.234 3.754 1 97.69 37 LEU B CA 1
ATOM 1643 C C . LEU B 1 37 ? -2.982 -18.219 3.242 1 97.69 37 LEU B C 1
ATOM 1645 O O . LEU B 1 37 ? -1.801 -18.125 3.582 1 97.69 37 LEU B O 1
ATOM 1649 N N . ALA B 1 38 ? -3.436 -19.203 2.508 1 98.06 38 ALA B N 1
ATOM 1650 C CA . ALA B 1 38 ? -2.539 -20.188 1.907 1 98.06 38 ALA B CA 1
ATOM 1651 C C . ALA B 1 38 ? -2.645 -20.172 0.385 1 98.06 38 ALA B C 1
ATOM 1653 O O . ALA B 1 38 ? -3.746 -20.219 -0.168 1 98.06 38 ALA B O 1
ATOM 1654 N N . VAL B 1 39 ? -1.539 -20.062 -0.236 1 98.62 39 VAL B N 1
ATOM 1655 C CA . VAL B 1 39 ? -1.481 -20.078 -1.693 1 98.62 39 VAL B CA 1
ATOM 1656 C C . VAL B 1 39 ? -0.919 -21.422 -2.176 1 98.62 39 VAL B C 1
ATOM 1658 O O . VAL B 1 39 ? 0.15 -21.844 -1.731 1 98.62 39 VAL B O 1
ATOM 1661 N N . THR B 1 40 ? -1.636 -22.141 -3.068 1 98.38 40 THR 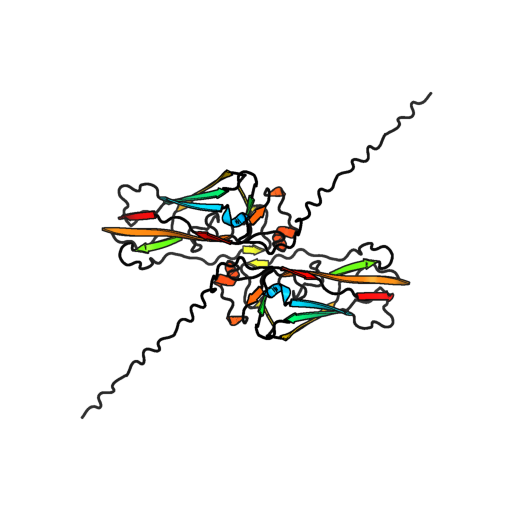B N 1
ATOM 1662 C CA . THR B 1 40 ? -1.177 -23.391 -3.66 1 98.38 40 THR B CA 1
ATOM 1663 C C . THR B 1 40 ? -1.29 -23.344 -5.18 1 98.38 40 THR B C 1
ATOM 1665 O O . THR B 1 40 ? -2.186 -22.688 -5.723 1 98.38 40 THR B O 1
ATOM 1668 N N . ILE B 1 41 ? -0.366 -24 -5.793 1 97.81 41 ILE B N 1
ATOM 1669 C CA . ILE B 1 41 ? -0.432 -24.109 -7.246 1 97.81 41 ILE B CA 1
ATOM 1670 C C . ILE B 1 41 ? -0.43 -25.578 -7.656 1 97.81 41 ILE B C 1
ATOM 1672 O O . ILE B 1 41 ? 0.072 -26.438 -6.926 1 97.81 41 ILE B O 1
ATOM 1676 N N . GLY B 1 42 ? -1.12 -25.812 -8.734 1 94 42 GLY B N 1
ATOM 1677 C CA . GLY B 1 42 ? -1.151 -27.141 -9.359 1 94 42 GLY B CA 1
ATOM 1678 C C . GLY B 1 42 ? -1.047 -27.094 -10.867 1 94 42 GLY B C 1
ATOM 1679 O O . GLY B 1 42 ? -1.469 -26.109 -11.492 1 94 42 GLY B O 1
ATOM 1680 N N . ALA B 1 43 ? -0.29 -28.047 -11.383 1 87 43 ALA B N 1
ATOM 1681 C CA . ALA B 1 43 ? -0.207 -28.156 -12.836 1 87 43 ALA B CA 1
ATOM 1682 C C . ALA B 1 43 ? -1.027 -29.344 -13.352 1 87 43 ALA B C 1
ATOM 1684 O O . ALA B 1 43 ? -1.16 -30.359 -12.664 1 87 43 ALA B O 1
ATOM 1685 N N . ALA B 1 44 ? -1.76 -29 -14.398 1 73.56 44 ALA B N 1
ATOM 1686 C CA . ALA B 1 44 ? -2.469 -30.109 -15.023 1 73.56 44 ALA B CA 1
ATOM 1687 C C . ALA B 1 44 ? -1.5 -31.219 -15.445 1 73.56 44 ALA B C 1
ATOM 1689 O O . ALA B 1 44 ? -0.357 -30.938 -15.82 1 73.56 44 ALA B O 1
ATOM 1690 N N . PRO B 1 45 ? -1.754 -32.531 -14.984 1 61.25 45 PRO B N 1
ATOM 1691 C CA . PRO B 1 45 ? -0.887 -33.656 -15.375 1 61.25 45 PRO B CA 1
ATOM 1692 C C . PRO B 1 45 ? -0.528 -33.625 -16.859 1 61.25 45 PRO B C 1
ATOM 1694 O O . PRO B 1 45 ? -1.402 -33.438 -17.703 1 61.25 45 PRO B O 1
ATOM 1697 N N . CYS B 1 46 ? 0.336 -32.781 -17.188 1 53.97 46 CYS B N 1
ATOM 1698 C CA . CYS B 1 46 ? 0.573 -32.781 -18.625 1 53.97 46 CYS B CA 1
ATOM 1699 C C . CYS B 1 46 ? 1.21 -34.094 -19.062 1 53.97 46 CYS B C 1
ATOM 1701 O O . CYS B 1 46 ? 2.258 -34.5 -18.547 1 53.97 46 CYS B O 1
ATOM 1703 N N . THR B 1 47 ? 0.553 -35.156 -19.297 1 53 47 THR B N 1
ATOM 1704 C CA . THR B 1 47 ? 1.158 -36.375 -19.828 1 53 47 THR B CA 1
ATOM 1705 C C . THR B 1 47 ? 2.395 -36.062 -20.656 1 53 47 THR B C 1
ATOM 1707 O O . THR B 1 47 ? 3.439 -36.688 -20.5 1 53 47 THR B O 1
ATOM 1710 N N . SER B 1 48 ? 2.369 -35.719 -22 1 54.66 48 SER B N 1
ATOM 1711 C CA . SER B 1 48 ? 3.463 -35.531 -22.938 1 54.66 48 SER B CA 1
ATOM 1712 C C . SER B 1 48 ? 3.807 -34.062 -23.125 1 54.66 48 SER B C 1
ATOM 1714 O O . SER B 1 48 ? 3.184 -33.344 -23.922 1 54.66 48 SER B O 1
ATOM 1716 N N . LEU B 1 49 ? 4.355 -33.438 -22.062 1 60.47 49 LEU B N 1
ATOM 1717 C CA . LEU B 1 49 ? 4.488 -32 -22.328 1 60.47 49 LEU B CA 1
ATOM 1718 C C . LEU B 1 49 ? 5.602 -31.719 -23.328 1 60.47 49 LEU B C 1
ATOM 1720 O O . LEU B 1 49 ? 6.691 -32.281 -23.219 1 60.47 49 LEU B O 1
ATOM 1724 N N . ASN B 1 50 ? 5.234 -31.469 -24.578 1 67.69 50 ASN B N 1
ATOM 1725 C CA . ASN B 1 50 ? 6.156 -30.781 -25.484 1 67.69 50 ASN B CA 1
ATOM 1726 C C . ASN B 1 50 ? 6.598 -29.438 -24.922 1 67.69 50 ASN B C 1
ATOM 1728 O O . ASN B 1 50 ? 5.766 -28.625 -24.5 1 67.69 50 ASN B O 1
ATOM 1732 N N . PRO B 1 51 ? 7.93 -29.359 -24.703 1 67.12 51 PRO B N 1
ATOM 1733 C CA . PRO B 1 51 ? 8.461 -28.125 -24.109 1 67.12 51 PRO B CA 1
ATOM 1734 C C . PRO B 1 51 ? 7.875 -26.875 -24.75 1 67.12 51 PRO B C 1
ATOM 1736 O O . PRO B 1 51 ? 7.957 -25.781 -24.172 1 67.12 51 PRO B O 1
ATOM 1739 N N . THR B 1 52 ? 7.254 -27.078 -25.812 1 72.44 52 THR B N 1
ATOM 1740 C CA . THR B 1 52 ? 6.723 -25.906 -26.5 1 72.44 52 THR B CA 1
ATOM 1741 C C . THR B 1 52 ? 5.281 -25.641 -26.094 1 72.44 52 THR B C 1
ATOM 1743 O O . THR B 1 52 ? 4.73 -24.578 -26.391 1 72.44 52 THR B O 1
ATOM 1746 N N . ASN B 1 53 ? 4.746 -26.609 -25.375 1 78.69 53 ASN B N 1
ATOM 1747 C CA . ASN B 1 53 ? 3.359 -26.406 -24.953 1 78.69 53 ASN B CA 1
ATOM 1748 C C . ASN B 1 53 ? 3.254 -25.453 -23.781 1 78.69 53 ASN B C 1
ATOM 1750 O O . ASN B 1 53 ? 4.094 -25.469 -22.875 1 78.69 53 ASN B O 1
ATOM 1754 N N . PRO B 1 54 ? 2.26 -24.672 -23.875 1 85.12 54 PRO B N 1
ATOM 1755 C CA . PRO B 1 54 ? 2.061 -23.75 -22.766 1 85.12 54 PRO B CA 1
ATOM 1756 C C . PRO B 1 54 ? 1.791 -24.469 -21.438 1 85.12 54 PRO B C 1
ATOM 1758 O O . PRO B 1 54 ? 1.128 -25.5 -21.422 1 85.12 54 PRO B O 1
ATOM 1761 N N . ILE B 1 55 ? 2.391 -24.031 -20.406 1 89.19 55 ILE B N 1
ATOM 1762 C CA . ILE B 1 55 ? 2.17 -24.594 -19.078 1 89.19 55 ILE B CA 1
ATOM 1763 C C . ILE B 1 55 ? 0.947 -23.922 -18.438 1 89.19 55 ILE B C 1
ATOM 1765 O O . ILE B 1 55 ? 0.904 -22.703 -18.281 1 89.19 55 ILE B O 1
ATOM 1769 N N . GLN B 1 56 ? -0.071 -24.734 -18.109 1 91.56 56 GLN B N 1
ATOM 1770 C CA . GLN B 1 56 ? -1.271 -24.25 -17.438 1 91.56 56 GLN B CA 1
ATOM 1771 C C . GLN B 1 56 ? -1.219 -24.562 -15.938 1 91.56 56 GLN B C 1
ATOM 1773 O O . GLN B 1 56 ? -0.924 -25.688 -15.539 1 91.56 56 GLN B O 1
ATOM 1778 N N . LEU B 1 57 ? -1.476 -23.562 -15.188 1 94.38 57 LEU B N 1
ATOM 1779 C CA . LEU B 1 57 ? -1.466 -23.719 -13.734 1 94.38 57 LEU B CA 1
ATOM 1780 C C . LEU B 1 57 ? -2.844 -23.422 -13.156 1 94.38 57 LEU B C 1
ATOM 1782 O O . LEU B 1 57 ? -3.605 -22.625 -13.703 1 94.38 57 LEU B O 1
ATOM 1786 N N . THR B 1 58 ? -3.146 -24.172 -12.156 1 96.19 58 THR B N 1
ATOM 1787 C CA . THR B 1 58 ? -4.246 -23.797 -11.273 1 96.19 58 THR B CA 1
ATOM 1788 C C . THR B 1 58 ? -3.721 -23.188 -9.977 1 96.19 58 THR B C 1
ATOM 1790 O O . THR B 1 58 ? -2.863 -23.781 -9.312 1 96.19 58 THR B O 1
ATOM 1793 N N . VAL B 1 59 ? -4.176 -22 -9.664 1 98.06 59 VAL B N 1
ATOM 1794 C CA . VAL B 1 59 ? -3.773 -21.312 -8.445 1 98.06 59 VAL B CA 1
ATOM 1795 C C . VAL B 1 59 ? -4.945 -21.25 -7.473 1 98.06 59 VAL B C 1
ATOM 1797 O O . VAL B 1 59 ? -6.07 -20.922 -7.859 1 98.06 59 VAL B O 1
ATOM 1800 N N . SER B 1 60 ? -4.664 -21.594 -6.238 1 98.56 60 SER B N 1
ATOM 1801 C CA . SER B 1 60 ? -5.68 -21.547 -5.191 1 98.56 60 SER B CA 1
ATOM 1802 C C . SER B 1 60 ? -5.223 -20.688 -4.016 1 98.56 60 SER B C 1
ATOM 1804 O O . SER B 1 60 ? -4.117 -20.891 -3.498 1 98.56 60 SER B O 1
ATOM 1806 N N . VAL B 1 61 ? -6.039 -19.734 -3.654 1 98.75 61 VAL B N 1
ATOM 1807 C CA . VAL B 1 61 ? -5.852 -18.984 -2.414 1 98.75 61 VAL B CA 1
ATOM 1808 C C . VAL B 1 61 ? -6.965 -19.328 -1.428 1 98.75 61 VAL B C 1
ATOM 1810 O O . VAL B 1 61 ? -8.133 -19.031 -1.672 1 98.75 61 VAL B O 1
ATOM 1813 N N . ARG B 1 62 ? -6.539 -19.906 -0.341 1 98.69 62 ARG B N 1
ATOM 1814 C CA . ARG B 1 62 ? -7.508 -20.344 0.66 1 98.69 62 ARG B CA 1
ATOM 1815 C C . ARG B 1 62 ? -7.438 -19.484 1.909 1 98.69 62 ARG B C 1
ATOM 1817 O O . ARG B 1 62 ? -6.352 -19.156 2.389 1 98.69 62 ARG B O 1
ATOM 1824 N N . ASN B 1 63 ? -8.586 -19.094 2.381 1 98.44 63 ASN B N 1
ATOM 1825 C CA . ASN B 1 63 ? -8.734 -18.453 3.689 1 98.44 63 ASN B CA 1
ATOM 1826 C C . ASN B 1 63 ? -8.992 -19.484 4.781 1 98.44 63 ASN B C 1
ATOM 1828 O O . ASN B 1 63 ? -10.125 -19.953 4.953 1 98.44 63 ASN B O 1
ATOM 1832 N N . ASN B 1 64 ? -7.969 -19.75 5.559 1 97.94 64 ASN B N 1
ATOM 1833 C CA . ASN B 1 64 ? -8.062 -20.812 6.555 1 97.94 64 ASN B CA 1
ATOM 1834 C C . ASN B 1 64 ? -8.703 -20.312 7.848 1 97.94 64 ASN B C 1
ATOM 1836 O O . ASN B 1 64 ? -8.844 -21.078 8.805 1 97.94 64 ASN B O 1
ATOM 1840 N N . ASN B 1 65 ? -9.031 -19.047 7.863 1 95.56 65 ASN B N 1
ATOM 1841 C CA . ASN B 1 65 ? -9.773 -18.531 9.016 1 95.56 65 ASN B CA 1
ATOM 1842 C C . ASN B 1 65 ? -11.25 -18.906 8.93 1 95.56 65 ASN B C 1
ATOM 1844 O O . ASN B 1 65 ? -11.953 -18.484 8.016 1 95.56 65 ASN B O 1
ATOM 1848 N N . PRO B 1 66 ? -11.742 -19.688 9.836 1 95.06 66 PRO B N 1
ATOM 1849 C CA . PRO B 1 66 ? -13.125 -20.172 9.727 1 95.06 66 PRO B CA 1
ATOM 1850 C C . PRO B 1 66 ? -14.148 -19.125 10.133 1 95.06 66 PRO B C 1
ATOM 1852 O O . PRO B 1 66 ? -15.344 -19.281 9.883 1 95.06 66 PRO B O 1
ATOM 1855 N N . ASN B 1 67 ? -13.742 -18.031 10.648 1 94.88 67 ASN B N 1
ATOM 1856 C CA . ASN B 1 67 ? -14.695 -17.094 11.227 1 94.88 67 ASN B CA 1
ATOM 1857 C C . ASN B 1 67 ? -14.586 -15.711 10.586 1 94.88 67 ASN B C 1
ATOM 1859 O O . ASN B 1 67 ? -15.352 -14.805 10.922 1 94.88 67 ASN B O 1
ATOM 1863 N N . GLN B 1 68 ? -13.633 -15.609 9.664 1 95.81 68 GLN B N 1
ATOM 1864 C CA . GLN B 1 68 ? -13.352 -14.258 9.188 1 95.81 68 GLN B CA 1
ATOM 1865 C C . GLN B 1 68 ? -13.258 -14.219 7.668 1 95.81 68 GLN B C 1
ATOM 1867 O O . GLN B 1 68 ? -12.352 -14.805 7.082 1 95.81 68 GLN B O 1
ATOM 1872 N N . THR B 1 69 ? -14.258 -13.594 7.039 1 97.88 69 THR B N 1
ATOM 1873 C CA . THR B 1 69 ? -14.141 -13.242 5.625 1 97.88 69 THR B CA 1
ATOM 1874 C C . THR B 1 69 ? -13.016 -12.234 5.41 1 97.88 69 THR B C 1
ATOM 1876 O O . THR B 1 69 ? -12.789 -11.352 6.242 1 97.88 69 THR B O 1
ATOM 1879 N N . VAL B 1 70 ? -12.289 -12.398 4.27 1 98 70 VAL B N 1
ATOM 1880 C CA . VAL B 1 70 ? -11.25 -11.422 3.969 1 98 70 VAL B CA 1
ATOM 1881 C C . VAL B 1 70 ? -11.422 -10.898 2.545 1 98 70 VAL B C 1
ATOM 1883 O O . VAL B 1 70 ? -11.977 -11.594 1.688 1 98 70 VAL B O 1
ATOM 1886 N N . THR B 1 71 ? -11.062 -9.664 2.324 1 98.31 71 THR B N 1
ATOM 1887 C CA . THR B 1 71 ? -10.984 -9.055 1.003 1 98.31 71 THR B CA 1
ATOM 1888 C C . THR B 1 71 ? -9.539 -8.695 0.654 1 98.31 71 THR B C 1
ATOM 1890 O O . THR B 1 71 ? -8.812 -8.148 1.481 1 98.31 71 THR B O 1
ATOM 1893 N N . LEU B 1 72 ? -9.148 -9.125 -0.543 1 98.38 72 LEU B N 1
ATOM 1894 C CA . LEU B 1 72 ? -7.762 -8.961 -0.973 1 98.38 72 LEU B CA 1
ATOM 1895 C C . LEU B 1 72 ? -7.672 -8.008 -2.158 1 98.38 72 LEU B C 1
ATOM 1897 O O . LEU B 1 72 ? -8.5 -8.055 -3.068 1 98.38 72 LEU B O 1
ATOM 1901 N N . LEU B 1 73 ? -6.715 -7.098 -2.088 1 97.88 73 LEU B N 1
ATOM 1902 C CA . LEU B 1 73 ? -6.305 -6.418 -3.311 1 97.88 73 LEU B CA 1
ATOM 1903 C C . LEU B 1 73 ? -5.582 -7.379 -4.25 1 97.88 73 LEU B C 1
ATOM 1905 O O . LEU B 1 73 ? -4.598 -8.008 -3.863 1 97.88 73 LEU B O 1
ATOM 1909 N N . LYS B 1 74 ? -5.941 -7.441 -5.465 1 98.19 74 LYS B N 1
ATOM 1910 C CA . LYS B 1 74 ? -5.426 -8.438 -6.402 1 98.19 74 LYS B CA 1
ATOM 1911 C C . LYS B 1 74 ? -4.078 -8 -6.973 1 98.19 74 LYS B C 1
ATOM 1913 O O . LYS B 1 74 ? -3.324 -8.828 -7.492 1 98.19 74 LYS B O 1
ATOM 1918 N N . TRP B 1 75 ? -3.744 -6.785 -6.855 1 97.12 75 TRP B N 1
ATOM 1919 C CA . TRP B 1 75 ? -2.58 -6.227 -7.531 1 97.12 75 TRP B CA 1
ATOM 1920 C C . TRP B 1 75 ? -1.315 -7 -7.172 1 97.12 75 TRP B C 1
ATOM 1922 O O . TRP B 1 75 ? -1.035 -7.23 -5.992 1 97.12 75 TRP B O 1
ATOM 1932 N N . ASN B 1 76 ? -0.594 -7.441 -8.219 1 95.94 76 ASN B N 1
ATOM 1933 C CA . ASN B 1 76 ? 0.71 -8.078 -8.094 1 95.94 76 ASN B CA 1
ATOM 1934 C C . ASN B 1 76 ? 0.644 -9.328 -7.219 1 95.94 76 ASN B C 1
ATOM 1936 O O . ASN B 1 76 ? 1.533 -9.562 -6.398 1 95.94 76 ASN B O 1
ATOM 1940 N N . THR B 1 77 ? -0.398 -10.023 -7.207 1 97 77 THR B N 1
ATOM 1941 C CA . THR B 1 77 ? -0.555 -11.305 -6.535 1 97 77 THR B CA 1
ATOM 1942 C C . THR B 1 77 ? -0.893 -12.406 -7.539 1 97 77 THR B C 1
ATOM 1944 O O . THR B 1 77 ? -1.012 -12.141 -8.742 1 97 77 THR B O 1
ATOM 1947 N N . SER B 1 78 ? -1.017 -13.617 -7.066 1 97.44 78 SER B N 1
ATOM 1948 C CA . SER B 1 78 ? -1.366 -14.758 -7.918 1 97.44 78 SER B CA 1
ATOM 1949 C C . SER B 1 78 ? -2.797 -14.641 -8.43 1 97.44 78 SER B C 1
ATOM 1951 O O . SER B 1 78 ? -3.197 -15.367 -9.336 1 97.44 78 SER B O 1
ATOM 1953 N N . LEU B 1 79 ? -3.562 -13.672 -7.898 1 98.12 79 LEU B N 1
ATOM 1954 C CA . LEU B 1 79 ? -4.949 -13.484 -8.305 1 98.12 79 LEU B CA 1
ATOM 1955 C C . LEU B 1 79 ? -5.082 -12.305 -9.266 1 98.12 79 LEU B C 1
ATOM 1957 O O . LEU B 1 79 ? -6.184 -11.984 -9.719 1 98.12 79 LEU B O 1
ATOM 1961 N N . ASP B 1 80 ? -3.975 -11.641 -9.516 1 98 80 ASP B N 1
ATOM 1962 C CA . ASP B 1 80 ? -3.949 -10.57 -10.5 1 98 80 ASP B CA 1
ATOM 1963 C C . ASP B 1 80 ? -4.285 -11.102 -11.898 1 98 80 ASP B C 1
ATOM 1965 O O . ASP B 1 80 ? -3.764 -12.133 -12.312 1 98 80 ASP B O 1
ATOM 1969 N N . PRO B 1 81 ? -5.148 -10.43 -12.656 1 97.12 81 PRO B N 1
ATOM 1970 C CA . PRO B 1 81 ? -5.453 -10.898 -14.016 1 97.12 81 PRO B CA 1
ATOM 1971 C C . PRO B 1 81 ? -4.207 -11.016 -14.891 1 97.12 81 PRO B C 1
ATOM 1973 O O . PRO B 1 81 ? -4.195 -11.781 -15.859 1 97.12 81 PRO B O 1
ATOM 1976 N N . GLN B 1 82 ? -3.176 -10.25 -14.5 1 96.88 82 GLN B N 1
ATOM 1977 C CA . GLN B 1 82 ? -1.927 -10.312 -15.25 1 96.88 82 GLN B CA 1
ATOM 1978 C C . GLN B 1 82 ? -0.853 -11.07 -14.477 1 96.88 82 GLN B C 1
ATOM 1980 O O . GLN B 1 82 ? 0.342 -10.891 -14.727 1 96.88 82 GLN B O 1
ATOM 1985 N N . ALA B 1 83 ? -1.227 -11.953 -13.594 1 97.31 83 ALA B N 1
ATOM 1986 C CA . ALA B 1 83 ? -0.301 -12.617 -12.68 1 97.31 83 ALA B CA 1
ATOM 1987 C C . ALA B 1 83 ? 0.776 -13.375 -13.445 1 97.31 83 ALA B C 1
ATOM 1989 O O . ALA B 1 83 ? 1.921 -13.469 -13 1 97.31 83 ALA B O 1
ATOM 1990 N N . ASN B 1 84 ? 0.413 -13.891 -14.633 1 96.75 84 ASN B N 1
ATOM 1991 C CA . ASN B 1 84 ? 1.317 -14.766 -15.367 1 96.75 84 ASN B CA 1
ATOM 1992 C C . ASN B 1 84 ? 2.551 -14.008 -15.859 1 96.75 84 ASN B C 1
ATOM 1994 O O . ASN B 1 84 ? 3.592 -14.617 -16.125 1 96.75 84 ASN B O 1
ATOM 1998 N N . VAL B 1 85 ? 2.459 -12.656 -15.945 1 97.12 85 VAL B N 1
ATOM 1999 C CA . VAL B 1 85 ? 3.592 -11.922 -16.5 1 97.12 85 VAL B CA 1
ATOM 2000 C C . VAL B 1 85 ? 4.098 -10.906 -15.477 1 97.12 85 VAL B C 1
ATOM 2002 O O . VAL B 1 85 ? 4.793 -9.953 -15.828 1 97.12 85 VAL B O 1
ATOM 2005 N N . LEU B 1 86 ? 3.781 -11.016 -14.219 1 95.88 86 LEU B N 1
ATOM 2006 C CA . LEU B 1 86 ? 4.176 -10.023 -13.219 1 95.88 86 LEU B CA 1
ATOM 2007 C C . LEU B 1 86 ? 5.34 -10.539 -12.375 1 95.88 86 LEU B C 1
ATOM 2009 O O . LEU B 1 86 ? 5.719 -9.914 -11.383 1 95.88 86 LEU B O 1
ATOM 2013 N N . GLY B 1 87 ? 5.816 -11.695 -12.711 1 94.94 87 GLY B N 1
ATOM 2014 C CA . GLY B 1 87 ? 6.969 -12.227 -12 1 94.94 87 GLY B CA 1
ATOM 2015 C C . GLY B 1 87 ? 6.594 -12.969 -10.734 1 94.94 87 GLY B C 1
ATOM 2016 O O . GLY B 1 87 ? 7.449 -13.219 -9.883 1 94.94 87 GLY B O 1
ATOM 2017 N N . ILE B 1 88 ? 5.367 -13.305 -10.594 1 96.94 88 ILE B N 1
ATOM 2018 C CA . ILE B 1 88 ? 4.867 -14 -9.414 1 96.94 88 ILE B CA 1
ATOM 2019 C C . ILE B 1 88 ? 5.309 -15.461 -9.453 1 96.94 88 ILE B C 1
ATOM 2021 O O . ILE B 1 88 ? 5.664 -16.031 -8.422 1 96.94 88 ILE B O 1
ATOM 2025 N N . PHE B 1 89 ? 5.352 -16.016 -10.633 1 97.19 89 PHE B N 1
ATOM 2026 C CA . PHE B 1 89 ? 5.699 -17.422 -10.812 1 97.19 89 PHE B CA 1
ATOM 2027 C C . PHE B 1 89 ? 7.152 -17.562 -11.25 1 97.19 89 PHE B C 1
ATOM 2029 O O . PHE B 1 89 ? 7.574 -16.953 -12.234 1 97.19 89 PHE B O 1
ATOM 2036 N N . GLN B 1 90 ? 7.832 -18.406 -10.508 1 96.81 90 GLN B N 1
ATOM 2037 C CA . GLN B 1 90 ? 9.242 -18.656 -10.797 1 96.81 90 GLN B CA 1
ATOM 2038 C C . GLN B 1 90 ? 9.477 -20.094 -11.242 1 96.81 90 GLN B C 1
ATOM 2040 O O . GLN B 1 90 ? 8.875 -21.016 -10.695 1 96.81 90 GLN B O 1
ATOM 2045 N N . THR B 1 91 ? 10.32 -20.203 -12.25 1 95.69 91 THR B N 1
ATOM 2046 C CA . THR B 1 91 ? 10.711 -21.516 -12.773 1 95.69 91 THR B CA 1
ATOM 2047 C C . THR B 1 91 ? 12.227 -21.703 -12.664 1 95.69 91 THR B C 1
ATOM 2049 O O . THR B 1 91 ? 12.992 -20.781 -12.992 1 95.69 91 THR B O 1
ATOM 2052 N N . ARG B 1 92 ? 12.602 -22.781 -12.156 1 97.31 92 ARG B N 1
ATOM 2053 C CA . ARG B 1 92 ? 14.023 -23.109 -12.109 1 97.31 92 ARG B CA 1
ATOM 2054 C C . ARG B 1 92 ? 14.258 -24.562 -12.516 1 97.31 92 ARG B C 1
ATOM 2056 O O . ARG B 1 92 ? 13.383 -25.422 -12.352 1 97.31 92 ARG B O 1
ATOM 2063 N N . ASP B 1 93 ? 15.445 -24.766 -13.07 1 95.75 93 ASP B N 1
ATOM 2064 C CA . ASP B 1 93 ? 15.852 -26.141 -13.359 1 95.75 93 ASP B CA 1
ATOM 2065 C C . ASP B 1 93 ? 15.898 -26.969 -12.086 1 95.75 93 ASP B C 1
ATOM 2067 O O . ASP B 1 93 ? 16.422 -26.531 -11.062 1 95.75 93 ASP B O 1
ATOM 2071 N N . ALA B 1 94 ? 15.367 -28.141 -12.156 1 94.38 94 ALA B N 1
ATOM 2072 C CA . ALA B 1 94 ? 15.219 -28.969 -10.953 1 94.38 94 ALA B CA 1
ATOM 2073 C C . ALA B 1 94 ? 16.562 -29.5 -10.484 1 94.38 94 ALA B C 1
ATOM 2075 O O . ALA B 1 94 ? 16.781 -29.703 -9.289 1 94.38 94 ALA B O 1
ATOM 2076 N N . GLU B 1 95 ? 17.453 -29.703 -11.375 1 92.62 95 GLU B N 1
ATOM 2077 C CA . GLU B 1 95 ? 18.719 -30.328 -11.047 1 92.62 95 GLU B CA 1
ATOM 2078 C C . GLU B 1 95 ? 19.734 -29.297 -10.539 1 92.62 95 GLU B C 1
ATOM 2080 O O . GLU B 1 95 ? 20.344 -29.484 -9.484 1 92.62 95 GLU B O 1
ATOM 2085 N N . CYS B 1 96 ? 19.922 -28.141 -11.242 1 92.56 96 CYS B N 1
ATOM 2086 C CA . CYS B 1 96 ? 21 -27.219 -10.914 1 92.56 96 CYS B CA 1
ATOM 2087 C C . CYS B 1 96 ? 20.453 -25.984 -10.195 1 92.56 96 CYS B C 1
ATOM 2089 O O . CYS B 1 96 ? 21.219 -25.219 -9.617 1 92.56 96 CYS B O 1
ATOM 2091 N N . GLY B 1 97 ? 19.172 -25.781 -10.281 1 93.94 97 GLY B N 1
ATOM 2092 C CA . GLY B 1 97 ? 18.578 -24.656 -9.578 1 93.94 97 GLY B CA 1
ATOM 2093 C C . GLY B 1 97 ? 18.656 -23.359 -10.352 1 93.94 97 GLY B C 1
ATOM 2094 O O . GLY B 1 97 ? 18.219 -22.312 -9.867 1 93.94 97 GLY B O 1
ATOM 2095 N N . THR B 1 98 ? 19.125 -23.469 -11.547 1 94.62 98 THR B N 1
ATOM 2096 C CA . THR B 1 98 ? 19.266 -22.266 -12.359 1 94.62 98 THR B CA 1
ATOM 2097 C C . THR B 1 98 ? 17.906 -21.719 -12.766 1 94.62 98 THR B C 1
ATOM 2099 O O . THR B 1 98 ? 17.047 -22.469 -13.25 1 94.62 98 THR B O 1
ATOM 2102 N N . PRO B 1 99 ? 17.719 -20.469 -12.555 1 96.56 99 PRO B N 1
ATOM 2103 C CA . PRO B 1 99 ? 16.438 -19.859 -12.953 1 96.56 99 PRO B CA 1
ATOM 2104 C C . PRO B 1 99 ? 16.234 -19.875 -14.461 1 96.56 99 PRO B C 1
ATOM 2106 O O . PRO B 1 99 ? 17.203 -19.766 -15.227 1 96.56 99 PRO B O 1
ATOM 2109 N N . VAL B 1 100 ? 14.992 -20.094 -14.789 1 94.75 100 VAL B N 1
ATOM 2110 C CA . VAL B 1 100 ? 14.594 -19.969 -16.188 1 94.75 100 VAL B CA 1
ATOM 2111 C C . VAL B 1 100 ? 14.023 -18.578 -16.438 1 94.75 100 VAL B C 1
ATOM 2113 O O . VAL B 1 100 ? 13.086 -18.156 -15.758 1 94.75 100 VAL B O 1
ATOM 2116 N N . ASP B 1 101 ? 14.539 -17.906 -17.422 1 93.38 101 ASP B N 1
ATOM 2117 C CA . ASP B 1 101 ? 14.047 -16.578 -17.734 1 93.38 101 ASP B CA 1
ATOM 2118 C C . ASP B 1 101 ? 12.625 -16.625 -18.312 1 93.38 101 ASP B C 1
ATOM 2120 O O . ASP B 1 101 ? 12.312 -17.5 -19.109 1 93.38 101 ASP B O 1
ATOM 2124 N N . SER B 1 102 ? 11.859 -15.781 -17.781 1 93.19 102 SER B N 1
ATOM 2125 C CA . SER B 1 102 ? 10.492 -15.641 -18.266 1 93.19 102 SER B CA 1
ATOM 2126 C C . SER B 1 102 ? 10.133 -14.18 -18.484 1 93.19 102 SER B C 1
ATOM 2128 O O . SER B 1 102 ? 10.797 -13.289 -17.953 1 93.19 102 SER B O 1
ATOM 2130 N N . LEU B 1 103 ? 9.102 -14.008 -19.266 1 93.38 103 LEU B N 1
ATOM 2131 C CA . LEU B 1 103 ? 8.625 -12.648 -19.516 1 93.38 103 LEU B CA 1
ATOM 2132 C C . LEU B 1 103 ? 8.039 -12.031 -18.25 1 93.38 103 LEU B C 1
ATOM 2134 O O . LEU B 1 103 ? 7.223 -12.656 -17.578 1 93.38 103 LEU B O 1
ATOM 2138 N N . VAL B 1 104 ? 8.539 -10.898 -17.875 1 93.69 104 VAL B N 1
ATOM 2139 C CA . VAL B 1 104 ? 7.984 -10.102 -16.781 1 93.69 104 VAL B CA 1
ATOM 2140 C C . VAL B 1 104 ? 7.715 -8.68 -17.266 1 93.69 104 VAL B C 1
ATOM 2142 O O . VAL B 1 104 ? 8.586 -8.039 -17.875 1 93.69 104 VAL B O 1
ATOM 2145 N N . ILE B 1 105 ? 6.562 -8.164 -17.016 1 94.94 105 ILE B N 1
ATOM 2146 C CA . ILE B 1 105 ? 6.219 -6.824 -17.484 1 94.94 105 ILE B CA 1
ATOM 2147 C C . ILE B 1 105 ? 6.07 -5.895 -16.281 1 94.94 105 ILE B C 1
ATOM 2149 O O . ILE B 1 105 ? 5.867 -6.352 -15.148 1 94.94 105 ILE B O 1
ATOM 2153 N N . LYS B 1 106 ? 6.258 -4.676 -16.531 1 91.62 106 LYS B N 1
ATOM 2154 C CA . LYS B 1 106 ? 5.949 -3.621 -15.57 1 91.62 106 LYS B CA 1
ATOM 2155 C C . LYS B 1 106 ? 4.598 -2.977 -15.867 1 91.62 106 LYS B C 1
ATOM 2157 O O . LYS B 1 106 ? 4.391 -2.449 -16.969 1 91.62 106 LYS B O 1
ATOM 2162 N N . VAL B 1 107 ? 3.689 -3.051 -14.969 1 93.81 107 VAL B N 1
ATOM 2163 C CA . VAL B 1 107 ? 2.338 -2.553 -15.203 1 93.81 107 VAL B CA 1
ATOM 2164 C C . VAL B 1 107 ? 2.105 -1.285 -14.383 1 93.81 107 VAL B C 1
ATOM 2166 O O . VAL B 1 107 ? 2.455 -1.231 -13.195 1 93.81 107 VAL B O 1
ATOM 2169 N N . SER B 1 108 ? 1.545 -0.283 -15.055 1 95.62 108 SER B N 1
ATOM 2170 C CA . SER B 1 108 ? 1.072 0.905 -14.344 1 95.62 108 SER B CA 1
ATOM 2171 C C . SER B 1 108 ? -0.429 0.834 -14.094 1 95.62 108 SER B C 1
ATOM 2173 O O . SER B 1 108 ? -1.187 0.354 -14.938 1 95.62 108 SER B O 1
ATOM 2175 N N . ARG B 1 109 ? -0.787 1.27 -12.961 1 96.5 109 ARG B N 1
ATOM 2176 C CA . ARG B 1 109 ? -2.197 1.226 -12.586 1 96.5 109 ARG B CA 1
ATOM 2177 C C . ARG B 1 109 ? -2.654 2.564 -12.016 1 96.5 109 ARG B C 1
ATOM 2179 O O . ARG B 1 109 ? -1.834 3.373 -11.578 1 96.5 109 ARG B O 1
ATOM 2186 N N . LYS B 1 110 ? -3.957 2.777 -12.133 1 96.31 110 LYS B N 1
ATOM 2187 C CA . LYS B 1 110 ? -4.559 3.949 -11.5 1 96.31 110 LYS B CA 1
ATOM 2188 C C . LYS B 1 110 ? -4.781 3.719 -10.008 1 96.31 110 LYS B C 1
ATOM 2190 O O . LYS B 1 110 ? -5.328 2.689 -9.609 1 96.31 110 LYS B O 1
ATOM 2195 N N . PHE B 1 111 ? -4.27 4.707 -9.211 1 94.62 111 PHE B N 1
ATOM 2196 C CA . PHE B 1 111 ? -4.449 4.68 -7.762 1 94.62 111 PHE B CA 1
ATOM 2197 C C . PHE B 1 111 ? -5.367 5.809 -7.309 1 94.62 111 PHE B C 1
ATOM 2199 O O . PHE B 1 111 ? -5.234 6.945 -7.766 1 94.62 111 PHE B O 1
ATOM 2206 N N . PRO B 1 112 ? -6.309 5.613 -6.348 1 95.69 112 PRO B N 1
ATOM 2207 C CA . PRO B 1 112 ? -6.449 4.391 -5.559 1 95.69 112 PRO B CA 1
ATOM 2208 C C . PRO B 1 112 ? -7.16 3.273 -6.32 1 95.69 112 PRO B C 1
ATOM 2210 O O . PRO B 1 112 ? -7.828 3.535 -7.324 1 95.69 112 PRO B O 1
ATOM 2213 N N . PRO B 1 113 ? -6.969 1.962 -5.809 1 96.5 113 PRO B N 1
ATOM 2214 C CA . PRO B 1 113 ? -7.738 0.854 -6.375 1 96.5 113 PRO B CA 1
ATOM 2215 C C . PRO B 1 113 ? -9.25 1.04 -6.215 1 96.5 113 PRO B C 1
ATOM 2217 O O . PRO B 1 113 ? -9.688 1.903 -5.453 1 96.5 113 PRO B O 1
ATOM 2220 N N . THR B 1 114 ? -9.961 0.296 -7.043 1 96 114 THR B N 1
ATOM 2221 C CA . THR B 1 114 ? -11.414 0.297 -6.953 1 96 114 THR B CA 1
ATOM 2222 C C . THR B 1 114 ? -11.93 -1.066 -6.504 1 96 114 THR B C 1
ATOM 2224 O O . THR B 1 114 ? -11.148 -2.006 -6.332 1 96 114 THR B O 1
ATOM 2227 N N . GLN B 1 115 ? -13.18 -1.167 -6.355 1 95.62 115 GLN B N 1
ATOM 2228 C CA . GLN B 1 115 ? -13.797 -2.424 -5.941 1 95.62 115 GLN B CA 1
ATOM 2229 C C . GLN B 1 115 ? -13.5 -3.537 -6.938 1 95.62 115 GLN B C 1
ATOM 2231 O O . GLN B 1 115 ? -13.391 -4.707 -6.559 1 95.62 115 GLN B O 1
ATOM 2236 N N . ASP B 1 116 ? -13.281 -3.156 -8.195 1 96.81 116 ASP B N 1
ATOM 2237 C CA . ASP B 1 116 ? -13 -4.137 -9.234 1 96.81 116 ASP B CA 1
ATOM 2238 C C . ASP B 1 116 ? -11.625 -4.773 -9.039 1 96.81 116 ASP B C 1
ATOM 2240 O O . ASP B 1 116 ? -11.336 -5.828 -9.617 1 96.81 116 ASP B O 1
ATOM 2244 N N . ASP B 1 117 ? -10.82 -4.18 -8.227 1 97.88 117 ASP B N 1
ATOM 2245 C CA . ASP B 1 117 ? -9.461 -4.672 -7.984 1 97.88 117 ASP B CA 1
ATOM 2246 C C . ASP B 1 117 ? -9.43 -5.621 -6.789 1 97.88 117 ASP B C 1
ATOM 2248 O O . ASP B 1 117 ? -8.391 -6.203 -6.48 1 97.88 117 ASP B O 1
ATOM 2252 N N . LEU B 1 118 ? -10.562 -5.773 -6.145 1 98.5 118 LEU B N 1
ATOM 2253 C CA . LEU B 1 118 ? -10.641 -6.559 -4.918 1 98.5 118 LEU B CA 1
ATOM 2254 C C . LEU B 1 118 ? -11.25 -7.934 -5.191 1 98.5 118 LEU B C 1
ATOM 2256 O O . LEU B 1 118 ? -11.945 -8.117 -6.191 1 98.5 118 LEU B O 1
ATOM 2260 N N . VAL B 1 119 ? -10.945 -8.875 -4.371 1 98.69 119 VAL B N 1
ATOM 2261 C CA . VAL B 1 119 ? -11.586 -10.188 -4.371 1 98.69 119 VAL B CA 1
ATOM 2262 C C . VAL B 1 119 ? -11.891 -10.617 -2.939 1 98.69 119 VAL B C 1
ATOM 2264 O O . VAL B 1 119 ? -11.055 -10.461 -2.045 1 98.69 119 VAL B O 1
ATOM 2267 N N . GLU B 1 120 ? -13.07 -11.008 -2.766 1 98.62 120 GLU B N 1
ATOM 2268 C CA . GLU B 1 120 ? -13.523 -11.5 -1.466 1 98.62 120 GLU B CA 1
ATOM 2269 C C . GLU B 1 120 ? -13.359 -13.016 -1.36 1 98.62 120 GLU B C 1
ATOM 2271 O O . GLU B 1 120 ? -13.664 -13.742 -2.307 1 98.62 120 GLU B O 1
ATOM 2276 N N . ILE B 1 121 ? -12.797 -13.477 -0.217 1 98.69 121 ILE B N 1
ATOM 2277 C CA . ILE B 1 121 ? -12.734 -14.906 0.091 1 98.69 121 ILE B CA 1
ATOM 2278 C C . ILE B 1 121 ? -13.414 -15.172 1.431 1 98.69 121 ILE B C 1
ATOM 2280 O O . ILE B 1 121 ? -12.922 -14.75 2.48 1 98.69 121 ILE B O 1
ATOM 2284 N N . PRO B 1 122 ? -14.539 -15.852 1.416 1 98.38 122 PRO B N 1
ATOM 2285 C CA . PRO B 1 122 ? -15.258 -16.109 2.662 1 98.38 122 PRO B CA 1
ATOM 2286 C C . PRO B 1 122 ? -14.445 -16.938 3.65 1 98.38 122 PRO B C 1
ATOM 2288 O O . PRO B 1 122 ? -13.438 -17.547 3.271 1 98.38 122 PRO B O 1
ATOM 2291 N N . ALA B 1 123 ? -14.938 -16.906 4.926 1 97.62 123 ALA B N 1
ATOM 2292 C CA . ALA B 1 123 ? -14.344 -17.766 5.953 1 97.62 123 ALA B CA 1
ATOM 2293 C C . ALA B 1 123 ? -14.305 -19.219 5.508 1 97.62 123 ALA B C 1
ATOM 2295 O O . ALA B 1 123 ? -15.336 -19.781 5.129 1 97.62 123 ALA B O 1
ATOM 2296 N N . GLY B 1 124 ? -13.094 -19.734 5.504 1 97.69 124 GLY B N 1
ATOM 2297 C CA . GLY B 1 124 ? -12.953 -21.109 5.086 1 97.69 124 GLY B CA 1
ATOM 2298 C C . GLY B 1 124 ? -13.039 -21.297 3.584 1 97.69 124 GLY B C 1
ATOM 2299 O O . GLY B 1 124 ? -12.977 -22.422 3.086 1 97.69 124 GLY B O 1
ATOM 2300 N N . GLY B 1 125 ? -13.109 -20.172 2.875 1 98.31 125 GLY B N 1
ATOM 2301 C CA . GLY B 1 125 ? -13.328 -20.25 1.438 1 98.31 125 GLY B CA 1
ATOM 2302 C C . GLY B 1 125 ? -12.039 -20.312 0.641 1 98.31 125 GLY B C 1
ATOM 2303 O O . GLY B 1 125 ? -10.945 -20.297 1.213 1 98.31 125 GLY B O 1
ATOM 2304 N N . VAL B 1 126 ? -12.258 -20.438 -0.675 1 98.44 126 VAL B N 1
ATOM 2305 C CA . VAL B 1 126 ? -11.125 -20.562 -1.59 1 98.44 126 VAL B CA 1
ATOM 2306 C C . VAL B 1 126 ? -11.43 -19.797 -2.881 1 98.44 126 VAL B C 1
ATOM 2308 O O . VAL B 1 126 ? -12.578 -19.766 -3.328 1 98.44 126 VAL B O 1
ATOM 2311 N N . LYS B 1 127 ? -10.492 -19.125 -3.355 1 98.69 127 LYS B N 1
ATOM 2312 C CA . LYS B 1 127 ? -10.539 -18.578 -4.707 1 98.69 127 LYS B CA 1
ATOM 2313 C C . LYS B 1 127 ? -9.547 -19.281 -5.625 1 98.69 127 LYS B C 1
ATOM 2315 O O . LYS B 1 127 ? -8.359 -19.359 -5.316 1 98.69 127 LYS B O 1
ATOM 2320 N N . GLU B 1 128 ? -10.086 -19.797 -6.688 1 97.75 128 GLU B N 1
ATOM 2321 C CA . GLU B 1 128 ? -9.242 -20.5 -7.637 1 97.75 128 GLU B CA 1
ATOM 2322 C C . GLU B 1 128 ? -9.234 -19.812 -9 1 97.75 128 GLU B C 1
ATOM 2324 O O . GLU B 1 128 ? -10.273 -19.344 -9.469 1 97.75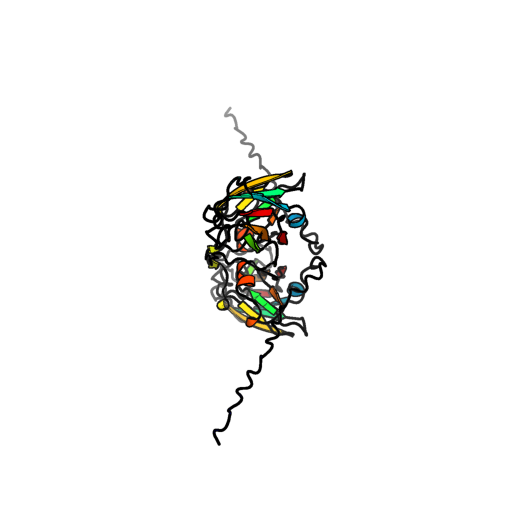 128 GLU B O 1
ATOM 2329 N N . VAL B 1 129 ? -8.047 -19.766 -9.57 1 97.38 129 VAL B N 1
ATOM 2330 C CA . VAL B 1 129 ? -7.918 -19.219 -10.922 1 97.38 129 VAL B CA 1
ATOM 2331 C C . VAL B 1 129 ? -6.996 -20.109 -11.75 1 97.38 129 VAL B C 1
ATOM 2333 O O . VAL B 1 129 ? -6.137 -20.812 -11.203 1 97.38 129 VAL B O 1
ATOM 2336 N N . LYS B 1 130 ? -7.301 -20.125 -13.016 1 94.75 130 LYS B N 1
ATOM 2337 C CA . LYS B 1 130 ? -6.422 -20.812 -13.961 1 94.75 130 LYS B CA 1
ATOM 2338 C C . LYS B 1 130 ? -5.648 -19.797 -14.805 1 94.75 130 LYS B C 1
ATOM 2340 O O . LYS B 1 130 ? -6.184 -18.75 -15.188 1 94.75 130 LYS B O 1
ATOM 2345 N N . LEU B 1 131 ? -4.391 -20.188 -15.016 1 94.75 131 LEU B N 1
ATOM 2346 C CA . LEU B 1 131 ? -3.615 -19.297 -15.875 1 94.75 131 LEU B CA 1
ATOM 2347 C C . LEU B 1 131 ? -2.576 -20.078 -16.672 1 94.75 131 LEU B C 1
ATOM 2349 O O . LEU B 1 131 ? -2.283 -21.234 -16.359 1 94.75 131 LEU B O 1
ATOM 2353 N N . THR B 1 132 ? -2.188 -19.422 -17.766 1 92.81 132 THR B N 1
ATOM 2354 C CA . THR B 1 132 ? -1.145 -19.969 -18.609 1 92.81 132 THR B CA 1
ATOM 2355 C C . THR B 1 132 ? 0.144 -19.156 -18.484 1 92.81 132 THR B C 1
ATOM 2357 O O . THR B 1 132 ? 0.125 -17.938 -18.578 1 92.81 132 THR B O 1
ATOM 2360 N N . LEU B 1 133 ? 1.237 -19.891 -18.203 1 93.88 133 LEU B N 1
ATOM 2361 C CA . LEU B 1 133 ? 2.516 -19.188 -18.141 1 93.88 133 LEU B CA 1
ATOM 2362 C C . LEU B 1 133 ? 2.99 -18.781 -19.531 1 93.88 133 LEU B C 1
ATOM 2364 O O . LEU B 1 133 ? 2.689 -19.469 -20.516 1 93.88 133 LEU B O 1
ATOM 2368 N N . PRO B 1 134 ? 3.691 -17.703 -19.578 1 94.12 134 PRO B N 1
ATOM 2369 C CA . PRO B 1 134 ? 4.254 -17.328 -20.875 1 94.12 134 PRO B CA 1
ATOM 2370 C C . PRO B 1 134 ? 5.293 -18.344 -21.375 1 94.12 134 PRO B C 1
ATOM 2372 O O . PRO B 1 134 ? 5.793 -19.156 -20.594 1 94.12 134 PRO B O 1
ATOM 2375 N N . PRO B 1 135 ? 5.527 -18.312 -22.672 1 90.62 135 PRO B N 1
ATOM 2376 C CA . PRO B 1 135 ? 6.523 -19.234 -23.219 1 90.62 135 PRO B CA 1
ATOM 2377 C C . PRO B 1 135 ? 7.898 -19.078 -22.578 1 90.62 135 PRO B C 1
ATOM 2379 O O . PRO B 1 135 ? 8.305 -17.953 -22.266 1 90.62 135 PRO B O 1
ATOM 2382 N N . MET B 1 136 ? 8.555 -20.203 -22.312 1 91.94 136 MET B N 1
ATOM 2383 C CA . MET B 1 136 ? 9.906 -20.266 -21.766 1 91.94 136 MET B CA 1
ATOM 2384 C C . MET B 1 136 ? 10.773 -21.266 -22.531 1 91.94 136 MET B C 1
ATOM 2386 O O . MET B 1 136 ? 10.25 -22.125 -23.234 1 91.94 136 MET B O 1
ATOM 2390 N N . THR B 1 137 ? 12.039 -20.953 -22.391 1 89.94 137 THR B N 1
ATOM 2391 C CA . THR B 1 137 ? 12.961 -21.891 -23.016 1 89.94 137 THR B CA 1
ATOM 2392 C C . THR B 1 137 ? 13.227 -23.078 -22.094 1 89.94 137 THR B C 1
ATOM 2394 O O . THR B 1 137 ? 14.008 -22.969 -21.141 1 89.94 137 THR B O 1
ATOM 2397 N N . LEU B 1 138 ? 12.523 -24.188 -22.391 1 89.31 138 LEU B N 1
ATOM 2398 C CA . LEU B 1 138 ? 12.672 -25.406 -21.625 1 89.31 138 LEU B CA 1
ATOM 2399 C C . LEU B 1 138 ? 13.258 -26.531 -22.484 1 89.31 138 LEU B C 1
ATOM 2401 O O . LEU B 1 138 ? 13.039 -26.547 -23.703 1 89.31 138 LEU B O 1
ATOM 2405 N N . SER B 1 139 ? 14.023 -27.297 -21.844 1 88.81 139 SER B N 1
ATOM 2406 C CA . SER B 1 139 ? 14.703 -28.359 -22.594 1 88.81 139 SER B CA 1
ATOM 2407 C C . SER B 1 139 ? 14.023 -29.719 -22.375 1 88.81 139 SER B C 1
ATOM 2409 O O . SER B 1 139 ? 13.617 -30.031 -21.25 1 88.81 139 SER B O 1
ATOM 2411 N N . ALA B 1 140 ? 13.992 -30.453 -23.516 1 85.88 140 ALA B N 1
ATOM 2412 C CA . ALA B 1 140 ? 13.461 -31.797 -23.422 1 85.88 140 ALA B CA 1
ATOM 2413 C C . ALA B 1 140 ? 14.344 -32.688 -22.531 1 85.88 140 ALA B C 1
ATOM 2415 O O . ALA B 1 140 ? 15.57 -32.594 -22.594 1 85.88 140 ALA B O 1
ATOM 2416 N N . GLY B 1 141 ? 13.672 -33.531 -21.75 1 87.25 141 GLY B N 1
ATOM 2417 C CA . GLY B 1 141 ? 14.406 -34.469 -20.906 1 87.25 141 GLY B CA 1
ATOM 2418 C C . GLY B 1 141 ? 14.789 -33.875 -19.562 1 87.25 141 GLY B C 1
ATOM 2419 O O . GLY B 1 141 ? 15.477 -34.531 -18.766 1 87.25 141 GLY B O 1
ATOM 2420 N N . ARG B 1 142 ? 14.352 -32.656 -19.391 1 88.62 142 ARG B N 1
ATOM 2421 C CA . ARG B 1 142 ? 14.695 -31.984 -18.141 1 88.62 142 ARG B CA 1
ATOM 2422 C C . ARG B 1 142 ? 13.453 -31.734 -17.297 1 88.62 142 ARG B C 1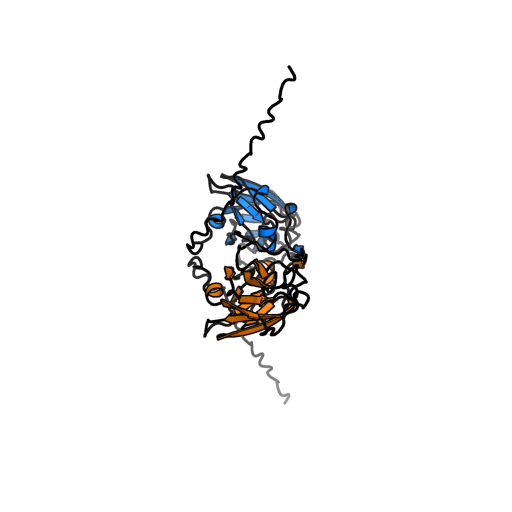
ATOM 2424 O O . ARG B 1 142 ? 12.328 -31.781 -17.797 1 88.62 142 ARG B O 1
ATOM 2431 N N . GLN B 1 143 ? 13.727 -31.547 -16 1 91.25 143 GLN B N 1
ATOM 2432 C CA . GLN B 1 143 ? 12.664 -31.234 -15.062 1 91.25 143 GLN B CA 1
ATOM 2433 C C . GLN B 1 143 ? 12.82 -29.812 -14.523 1 91.25 143 GLN B C 1
ATOM 2435 O O . GLN B 1 143 ? 13.945 -29.328 -14.336 1 91.25 143 GLN B O 1
ATOM 2440 N N . TYR B 1 144 ? 11.727 -29.203 -14.312 1 93.12 144 TYR B N 1
ATOM 2441 C CA . TYR B 1 144 ? 11.727 -27.844 -13.805 1 93.12 144 TYR B CA 1
ATOM 2442 C C . TYR B 1 144 ? 10.797 -27.703 -12.602 1 93.12 144 TYR B C 1
ATOM 2444 O O . TYR B 1 144 ? 9.773 -28.391 -12.523 1 93.12 144 TYR B O 1
ATOM 2452 N N . VAL B 1 145 ? 11.203 -26.844 -11.664 1 94.81 145 VAL B N 1
ATOM 2453 C CA . VAL B 1 145 ? 10.43 -26.547 -10.469 1 94.81 145 VAL B CA 1
ATOM 2454 C C . VAL B 1 145 ? 9.766 -25.172 -10.602 1 94.81 145 VAL B C 1
ATOM 2456 O O . VAL B 1 145 ? 10.414 -24.203 -10.992 1 94.81 145 VAL B O 1
ATOM 2459 N N . ILE B 1 146 ? 8.453 -25.141 -10.336 1 95.81 146 ILE B N 1
ATOM 2460 C CA . ILE B 1 146 ? 7.699 -23.891 -10.414 1 95.81 146 ILE B CA 1
ATOM 2461 C C . ILE B 1 146 ? 7.105 -23.562 -9.047 1 95.81 146 ILE B C 1
ATOM 2463 O O . ILE B 1 146 ? 6.598 -24.453 -8.352 1 95.81 146 ILE B O 1
ATOM 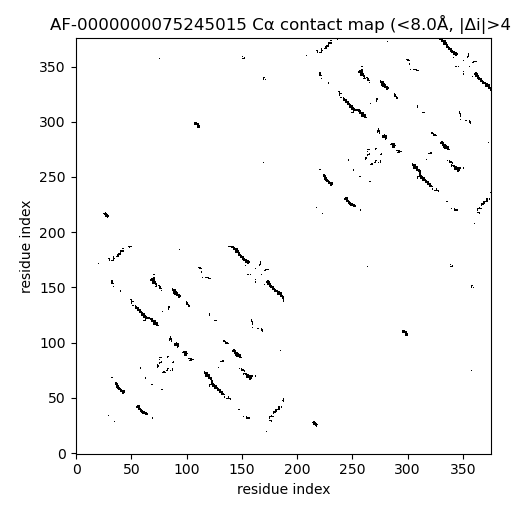2467 N N . SER B 1 147 ? 7.168 -22.375 -8.625 1 97.75 147 SER B N 1
ATOM 2468 C CA . SER B 1 147 ? 6.559 -21.859 -7.402 1 97.75 147 SER B CA 1
ATOM 2469 C C . SER B 1 147 ? 6.086 -20.422 -7.574 1 97.75 147 SER B C 1
ATOM 2471 O O . SER B 1 147 ? 6.406 -19.781 -8.57 1 97.75 147 SER B O 1
ATOM 2473 N N . ALA B 1 148 ? 5.254 -19.969 -6.715 1 97.94 148 ALA B N 1
ATOM 2474 C CA . ALA B 1 148 ? 4.766 -18.594 -6.695 1 97.94 148 ALA B CA 1
ATOM 2475 C C . ALA B 1 148 ? 5.164 -17.891 -5.398 1 97.94 148 ALA B C 1
ATOM 2477 O O . ALA B 1 148 ? 5.117 -18.484 -4.32 1 97.94 148 ALA B O 1
ATOM 2478 N N . LYS B 1 149 ? 5.543 -16.656 -5.566 1 96.69 149 LYS B N 1
ATOM 2479 C CA . LYS B 1 149 ? 5.879 -15.844 -4.406 1 96.69 149 LYS B CA 1
ATOM 2480 C C . LYS B 1 149 ? 5.496 -14.383 -4.633 1 96.69 149 LYS B C 1
ATOM 2482 O O . LYS B 1 149 ? 5.469 -13.914 -5.77 1 96.69 149 LYS B O 1
ATOM 2487 N N . GLY B 1 150 ? 5.168 -13.734 -3.57 1 95.25 150 GLY B N 1
ATOM 2488 C CA . GLY B 1 150 ? 4.812 -12.32 -3.645 1 95.25 150 GLY B CA 1
ATOM 2489 C C . GLY B 1 150 ? 4.348 -11.75 -2.318 1 95.25 150 GLY B C 1
ATOM 2490 O O . GLY B 1 150 ? 4.664 -12.297 -1.258 1 95.25 150 GLY B O 1
ATOM 2491 N N . ARG B 1 151 ? 3.699 -10.617 -2.455 1 93.88 151 ARG B N 1
ATOM 2492 C CA . ARG B 1 151 ? 3.229 -9.914 -1.264 1 93.88 151 ARG B CA 1
ATOM 2493 C C . ARG B 1 151 ? 1.799 -9.422 -1.45 1 93.88 151 ARG B C 1
ATOM 2495 O O . ARG B 1 151 ? 1.438 -8.945 -2.527 1 93.88 151 ARG B O 1
ATOM 2502 N N . TRP B 1 152 ? 1.057 -9.648 -0.375 1 94.94 152 TRP B N 1
ATOM 2503 C CA . TRP B 1 152 ? -0.26 -9.023 -0.327 1 94.94 152 TRP B CA 1
ATOM 2504 C C . TRP B 1 152 ? -0.142 -7.52 -0.074 1 94.94 152 TRP B C 1
ATOM 2506 O O . TRP B 1 152 ? 0.429 -7.098 0.934 1 94.94 152 TRP B O 1
ATOM 2516 N N . GLN B 1 153 ? -0.714 -6.738 -0.991 1 92.44 153 GLN B N 1
ATOM 2517 C CA . GLN B 1 153 ? -0.587 -5.293 -0.845 1 92.44 153 GLN B CA 1
ATOM 2518 C C . GLN B 1 153 ? -1.767 -4.715 -0.071 1 92.44 153 GLN B C 1
ATOM 2520 O O . GLN B 1 153 ? -1.763 -3.531 0.282 1 92.44 153 GLN B O 1
ATOM 2525 N N . GLY B 1 154 ? -2.773 -5.547 0.186 1 94.44 154 GLY B N 1
ATOM 2526 C CA . GLY B 1 154 ? -3.932 -5.172 0.979 1 94.44 154 GLY B CA 1
ATOM 2527 C C . GLY B 1 154 ? -4.828 -6.348 1.321 1 94.44 154 GLY B C 1
ATOM 2528 O O . GLY B 1 154 ? -5.301 -7.051 0.428 1 94.44 154 GLY B O 1
ATOM 2529 N N . ILE B 1 155 ? -4.918 -6.562 2.584 1 96.5 155 ILE B N 1
ATOM 2530 C CA . ILE B 1 155 ? -5.867 -7.527 3.131 1 96.5 155 ILE B CA 1
ATOM 2531 C C . ILE B 1 155 ? -6.773 -6.84 4.148 1 96.5 155 ILE B C 1
ATOM 2533 O O . ILE B 1 155 ? -6.289 -6.191 5.082 1 96.5 155 ILE B O 1
ATOM 2537 N N . TRP B 1 156 ? -8.016 -6.949 3.957 1 96.69 156 TRP B N 1
ATOM 2538 C CA . TRP B 1 156 ? -8.961 -6.371 4.902 1 96.69 156 TRP B CA 1
ATOM 2539 C C . TRP B 1 156 ? -9.859 -7.449 5.504 1 96.69 156 TRP B C 1
ATOM 2541 O O . TRP B 1 156 ? -10.234 -8.406 4.82 1 96.69 156 TRP B O 1
ATOM 2551 N N . ALA B 1 157 ? -10.102 -7.285 6.738 1 96.12 157 ALA B N 1
ATOM 2552 C CA . ALA B 1 157 ? -11.133 -8.125 7.352 1 96.12 157 ALA B CA 1
ATOM 2553 C C . ALA B 1 157 ? -12.523 -7.723 6.879 1 96.12 157 ALA B C 1
ATOM 2555 O O . ALA B 1 157 ? -12.852 -6.535 6.844 1 96.12 157 ALA B O 1
ATOM 2556 N N . GLY B 1 158 ? -13.273 -8.664 6.367 1 96.75 158 GLY B N 1
ATOM 2557 C CA . GLY B 1 158 ? -14.625 -8.383 5.926 1 96.75 158 GLY B CA 1
ATOM 2558 C C . GLY B 1 158 ? -14.812 -8.539 4.43 1 96.75 158 GLY B C 1
ATOM 2559 O O . GLY B 1 158 ? -13.914 -9.016 3.732 1 96.75 158 GLY B O 1
ATOM 2560 N N . GLY B 1 159 ? -16 -8.211 3.982 1 96.88 159 GLY B N 1
ATOM 2561 C CA . GLY B 1 159 ? -16.328 -8.344 2.57 1 96.88 159 GLY B CA 1
ATOM 2562 C C . GLY B 1 159 ? -15.914 -7.141 1.746 1 96.88 159 GLY B C 1
ATOM 2563 O O . GLY B 1 159 ? -15.492 -6.117 2.295 1 96.88 159 GLY B O 1
ATOM 2564 N N . ARG B 1 160 ? -16.016 -7.367 0.485 1 97.12 160 ARG B N 1
ATOM 2565 C CA . ARG B 1 160 ? -15.625 -6.332 -0.468 1 97.12 160 ARG B CA 1
ATOM 2566 C C . ARG B 1 160 ? -16.359 -5.027 -0.194 1 97.12 160 ARG B C 1
ATOM 2568 O O . ARG B 1 160 ? -15.773 -3.947 -0.274 1 97.12 160 ARG B O 1
ATOM 2575 N N . ASP B 1 161 ? -17.625 -5.109 0.189 1 95.81 161 ASP B N 1
ATOM 2576 C CA . ASP B 1 161 ? -18.453 -3.932 0.415 1 95.81 161 ASP B CA 1
ATOM 2577 C C . ASP B 1 161 ? -18.047 -3.211 1.698 1 95.81 161 ASP B C 1
ATOM 2579 O O . ASP B 1 161 ? -18.422 -2.055 1.912 1 95.81 161 ASP B O 1
ATOM 2583 N N . ASP B 1 162 ? -17.312 -3.875 2.545 1 95.69 162 ASP B N 1
ATOM 2584 C CA . ASP B 1 162 ? -16.875 -3.287 3.807 1 95.69 162 ASP B CA 1
ATOM 2585 C C . ASP B 1 162 ? -15.625 -2.438 3.604 1 95.69 162 ASP B C 1
ATOM 2587 O O . ASP B 1 162 ? -15.258 -1.645 4.473 1 95.69 162 ASP B O 1
ATOM 2591 N N . VAL B 1 163 ? -14.945 -2.648 2.492 1 96.69 163 VAL B N 1
ATOM 2592 C CA . VAL B 1 163 ? -13.742 -1.872 2.197 1 96.69 163 VAL B CA 1
ATOM 2593 C C . VAL B 1 163 ? -14.133 -0.531 1.58 1 96.69 163 VAL B C 1
ATOM 2595 O O . VAL B 1 163 ? -14.547 -0.471 0.42 1 96.69 163 VAL B O 1
ATOM 2598 N N . THR B 1 164 ? -13.938 0.533 2.289 1 94.56 164 THR B N 1
ATOM 2599 C CA . THR B 1 164 ? -14.406 1.848 1.862 1 94.56 164 THR B CA 1
ATOM 2600 C C . THR B 1 164 ? -13.414 2.479 0.884 1 94.56 164 THR B C 1
ATOM 2602 O O . THR B 1 164 ? -12.273 2.031 0.773 1 94.56 164 THR B O 1
ATOM 2605 N N . THR B 1 165 ? -13.898 3.465 0.244 1 92.19 165 THR B N 1
ATOM 2606 C CA . THR B 1 165 ? -13.047 4.227 -0.66 1 92.19 165 THR B CA 1
ATOM 2607 C C . THR B 1 165 ? -11.883 4.855 0.101 1 92.19 165 THR B C 1
ATOM 2609 O O . THR B 1 165 ? -10.773 4.969 -0.429 1 92.19 165 THR B O 1
ATOM 2612 N N . ALA B 1 166 ? -12.133 5.301 1.325 1 89 166 ALA B N 1
ATOM 2613 C CA . ALA B 1 166 ? -11.07 5.875 2.156 1 89 166 ALA B CA 1
ATOM 2614 C C . ALA B 1 166 ? -10.016 4.828 2.488 1 89 166 ALA B C 1
ATOM 2616 O O . ALA B 1 166 ? -8.812 5.129 2.479 1 89 166 ALA B O 1
ATOM 2617 N N . ASP B 1 167 ? -10.445 3.568 2.738 1 92.5 167 ASP B N 1
ATOM 2618 C CA . ASP B 1 167 ? -9.516 2.471 2.998 1 92.5 167 ASP B CA 1
ATOM 2619 C C . ASP B 1 167 ? -8.586 2.246 1.807 1 92.5 167 ASP B C 1
ATOM 2621 O O . ASP B 1 167 ? -7.387 2.039 1.982 1 92.5 167 ASP B O 1
ATOM 2625 N N . LEU B 1 168 ? -9.211 2.35 0.655 1 94.38 168 LEU B N 1
ATOM 2626 C CA . LEU B 1 168 ? -8.461 2.074 -0.563 1 94.38 168 LEU B CA 1
ATOM 2627 C C . LEU B 1 168 ? -7.496 3.213 -0.874 1 94.38 168 LEU B C 1
ATOM 2629 O O . LEU B 1 168 ? -6.398 2.982 -1.393 1 94.38 168 LEU B O 1
ATOM 2633 N N . ALA B 1 169 ? -7.809 4.371 -0.519 1 90.56 169 ALA B N 1
ATOM 2634 C CA . ALA B 1 169 ? -6.984 5.535 -0.818 1 90.56 169 ALA B CA 1
ATOM 2635 C C . ALA B 1 169 ? -5.773 5.602 0.107 1 90.56 169 ALA B C 1
ATOM 2637 O O . ALA B 1 169 ? -4.688 6.012 -0.311 1 90.56 169 ALA B O 1
ATOM 2638 N N . ASN B 1 170 ? -5.953 5.156 1.335 1 87.75 170 ASN B N 1
ATOM 2639 C CA . ASN B 1 170 ? -4.883 5.312 2.314 1 87.75 170 ASN B CA 1
ATOM 2640 C C . ASN B 1 170 ? -4.453 3.971 2.896 1 87.75 170 ASN B C 1
ATOM 2642 O O . ASN B 1 170 ? -3.678 3.924 3.854 1 87.75 170 ASN B O 1
ATOM 2646 N N . MET B 1 171 ? -5.039 2.906 2.332 1 87.56 171 MET B N 1
ATOM 2647 C CA . MET B 1 171 ? -4.77 1.557 2.816 1 87.56 171 MET B CA 1
ATOM 2648 C C . MET B 1 171 ? -5.113 1.431 4.297 1 87.56 171 MET B C 1
ATOM 2650 O O . MET B 1 171 ? -4.379 0.801 5.059 1 87.56 171 MET B O 1
ATOM 2654 N N . GLY B 1 172 ? -6.172 2.156 4.57 1 86.56 172 GLY B N 1
ATOM 2655 C CA . GLY B 1 172 ? -6.629 2.109 5.949 1 86.56 172 GLY B CA 1
ATOM 2656 C C . GLY B 1 172 ? -7.055 0.723 6.391 1 86.56 172 GLY B C 1
ATOM 2657 O O . GLY B 1 172 ? -7.723 0.006 5.645 1 86.56 172 GLY B O 1
ATOM 2658 N N . CYS B 1 173 ? -6.566 0.273 7.477 1 86.25 173 CYS B N 1
ATOM 2659 C CA . CYS B 1 173 ? -6.957 -0.974 8.125 1 86.25 173 CYS B CA 1
ATOM 2660 C C . CYS B 1 173 ? -6.473 -2.178 7.324 1 86.25 173 CYS B C 1
ATOM 2662 O O . CYS B 1 173 ? -6.859 -3.312 7.609 1 86.25 173 CYS B O 1
ATOM 2664 N N . ALA B 1 174 ? -5.727 -1.95 6.344 1 90.69 174 ALA B N 1
ATOM 2665 C CA . ALA B 1 174 ? -5.23 -3.059 5.531 1 90.69 174 ALA B CA 1
ATOM 2666 C C . ALA B 1 174 ? -4.082 -3.781 6.227 1 90.69 174 ALA B C 1
ATOM 2668 O O . ALA B 1 174 ? -3.254 -3.15 6.887 1 90.69 174 ALA B O 1
ATOM 2669 N N . SER B 1 175 ? -4.082 -5.051 6.113 1 89.69 175 SER B N 1
ATOM 2670 C CA . SER B 1 175 ? -2.936 -5.871 6.488 1 89.69 175 SER B CA 1
ATOM 2671 C C . SER B 1 175 ? -2.082 -6.215 5.273 1 89.69 175 SER B C 1
ATOM 2673 O O . SER B 1 175 ? -2.539 -6.098 4.133 1 89.69 175 SER B O 1
ATOM 2675 N N . PHE B 1 176 ? -0.887 -6.562 5.57 1 87.5 176 PHE B N 1
ATOM 2676 C CA . PHE B 1 176 ? 0.089 -6.918 4.547 1 87.5 176 PHE B CA 1
ATOM 2677 C C . PHE B 1 176 ? 0.805 -8.211 4.91 1 87.5 176 PHE B C 1
ATOM 2679 O O . PHE B 1 176 ? 0.666 -8.711 6.027 1 87.5 176 PHE B O 1
ATOM 2686 N N . GLY B 1 177 ? 1.517 -8.711 3.9 1 89.88 177 GLY B N 1
ATOM 2687 C CA . GLY B 1 177 ? 2.281 -9.922 4.16 1 89.88 177 GLY B CA 1
ATOM 2688 C C . GLY B 1 177 ? 2.773 -10.594 2.893 1 89.88 177 GLY B C 1
ATOM 2689 O O . GLY B 1 177 ? 2.271 -10.32 1.802 1 89.88 177 GLY B O 1
ATOM 2690 N N . ALA B 1 178 ? 3.666 -11.469 3.17 1 92.19 178 ALA B N 1
ATOM 2691 C CA . ALA B 1 178 ? 4.219 -12.234 2.059 1 92.19 178 ALA B CA 1
ATOM 2692 C C . ALA B 1 178 ? 3.443 -13.531 1.854 1 92.19 178 ALA B C 1
ATOM 2694 O O . ALA B 1 178 ? 2.734 -13.992 2.754 1 92.19 178 ALA B O 1
ATOM 2695 N N . PHE B 1 179 ? 3.486 -14.031 0.703 1 96.19 179 PHE B N 1
ATOM 2696 C CA . PHE B 1 179 ? 2.982 -15.375 0.451 1 96.19 179 PHE B CA 1
ATOM 2697 C C . PHE B 1 179 ? 3.971 -16.172 -0.39 1 96.19 179 PHE B C 1
ATOM 2699 O O . PHE B 1 179 ? 4.766 -15.602 -1.138 1 96.19 179 PHE B O 1
ATOM 2706 N N . GLU B 1 180 ? 3.93 -17.469 -0.149 1 97.25 180 GLU B N 1
ATOM 2707 C CA . GLU B 1 180 ? 4.688 -18.453 -0.924 1 97.25 180 GLU B CA 1
ATOM 2708 C C . GLU B 1 180 ? 3.871 -19.719 -1.163 1 97.25 180 GLU B C 1
ATOM 2710 O O . GLU B 1 180 ? 3.193 -20.203 -0.257 1 97.25 180 GLU B O 1
ATOM 2715 N N . SER B 1 181 ? 3.939 -20.141 -2.393 1 98.31 181 SER B N 1
ATOM 2716 C CA . SER B 1 181 ? 3.203 -21.359 -2.705 1 98.31 181 SER B CA 1
ATOM 2717 C C . SER B 1 181 ? 4.066 -22.609 -2.49 1 98.31 181 SER B C 1
ATOM 2719 O O . SER B 1 181 ? 5.254 -22.484 -2.184 1 98.31 181 SER B O 1
ATOM 2721 N N . ASN B 1 182 ? 3.369 -23.766 -2.641 1 97.94 182 ASN B N 1
ATOM 2722 C CA . ASN B 1 182 ? 4.117 -25 -2.807 1 97.94 182 ASN B CA 1
ATOM 2723 C C . ASN B 1 182 ? 4.914 -25.016 -4.109 1 97.94 182 ASN B C 1
ATOM 2725 O O . ASN B 1 182 ? 4.773 -24.109 -4.93 1 97.94 182 ASN B O 1
ATOM 2729 N N . GLU B 1 183 ? 5.762 -26 -4.227 1 96.5 183 GLU B N 1
ATOM 2730 C CA . GLU B 1 183 ? 6.516 -26.234 -5.457 1 96.5 183 GLU B CA 1
ATOM 2731 C C . GLU B 1 183 ? 5.926 -27.391 -6.262 1 96.5 183 GLU B C 1
ATOM 2733 O O . GLU B 1 183 ? 5.516 -28.406 -5.691 1 96.5 183 GLU B O 1
ATOM 2738 N N . ILE B 1 184 ? 5.891 -27.203 -7.598 1 94.5 184 ILE B N 1
ATOM 2739 C CA . ILE B 1 184 ? 5.5 -28.312 -8.461 1 94.5 184 ILE B CA 1
ATOM 2740 C C . ILE B 1 184 ? 6.617 -28.609 -9.461 1 94.5 184 ILE B C 1
ATOM 2742 O O . ILE B 1 184 ? 7.414 -27.719 -9.789 1 94.5 184 ILE B O 1
ATOM 2746 N N . VAL B 1 185 ? 6.664 -29.875 -9.883 1 91.31 185 VAL B N 1
ATOM 2747 C CA . VAL B 1 185 ? 7.695 -30.312 -10.828 1 91.31 185 VAL B CA 1
ATO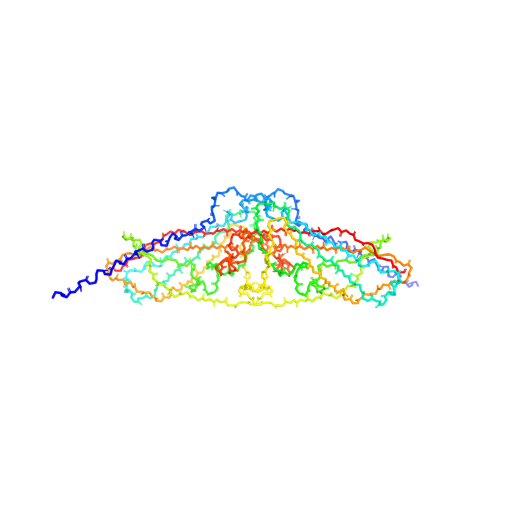M 2748 C C . VAL B 1 185 ? 7.055 -30.641 -12.172 1 91.31 185 VAL B C 1
ATOM 2750 O O . VAL B 1 185 ? 6.055 -31.375 -12.227 1 91.31 185 VAL B O 1
ATOM 2753 N N . VAL B 1 186 ? 7.609 -30.031 -13.195 1 88.69 186 VAL B N 1
ATOM 2754 C CA . VAL B 1 186 ? 7.18 -30.344 -14.547 1 88.69 186 VAL B CA 1
ATOM 2755 C C . VAL B 1 186 ? 8.328 -31 -15.32 1 88.69 186 VAL B C 1
ATOM 2757 O O . VAL B 1 186 ? 9.484 -30.594 -15.18 1 88.69 186 VAL B O 1
ATOM 2760 N N . SER B 1 187 ? 7.895 -32.031 -16.047 1 86.75 187 SER B N 1
ATOM 2761 C CA . SER B 1 187 ? 8.898 -32.781 -16.797 1 86.75 187 SER B CA 1
ATOM 2762 C C . SER B 1 187 ? 8.625 -32.75 -18.297 1 86.75 187 SER B C 1
ATOM 2764 O O . SER B 1 187 ? 7.473 -32.812 -18.719 1 86.75 187 SER B O 1
ATOM 2766 N N . PHE B 1 188 ? 9.812 -32.719 -19.016 1 83.62 188 PHE B N 1
ATOM 2767 C CA . PHE B 1 188 ? 9.703 -32.719 -20.469 1 83.62 188 PHE B CA 1
ATOM 2768 C C . PHE B 1 188 ? 10.586 -33.812 -21.078 1 83.62 188 PHE B C 1
ATOM 2770 O O . PHE B 1 188 ? 11.617 -34.156 -20.516 1 83.62 188 PHE B O 1
#

Solvent-accessible surface area (backbone atoms only — not comparable to full-atom values): 21362 Å² total; per-residue (Å²): 136,78,83,78,79,77,77,76,77,74,77,73,76,72,74,72,76,70,76,60,75,75,72,68,76,69,33,57,50,69,31,68,67,41,74,31,47,45,45,41,62,43,64,65,83,60,83,79,42,50,53,82,53,74,52,49,36,39,39,36,42,32,29,67,35,72,84,46,32,32,20,31,44,23,63,74,28,89,73,20,95,59,22,59,33,57,59,31,63,45,42,22,34,58,85,81,59,49,74,50,73,62,66,61,60,87,74,77,40,71,28,49,63,54,76,88,44,44,46,63,32,46,42,58,27,68,46,73,49,75,48,60,43,65,78,52,90,57,56,76,77,38,47,33,35,36,35,37,47,45,36,45,70,26,35,30,84,31,50,58,88,69,59,45,72,66,26,44,63,53,52,51,80,43,36,50,39,67,48,60,36,52,76,43,78,47,64,48,138,80,81,80,78,78,78,78,77,76,77,75,76,72,74,74,76,70,75,60,75,77,70,69,75,67,38,59,50,68,32,68,68,41,74,30,48,45,44,40,63,42,64,65,84,59,83,80,42,51,53,82,53,72,52,50,37,38,39,36,42,32,29,67,35,72,84,47,33,31,20,32,44,24,62,74,28,88,72,20,96,58,22,59,32,56,59,31,63,46,41,21,36,58,85,82,57,48,71,50,73,62,67,62,60,87,73,76,40,71,28,50,64,56,77,87,43,46,46,64,32,46,42,56,26,67,47,73,48,76,48,59,44,65,80,52,89,58,57,78,76,38,46,32,35,38,34,39,47,44,36,46,70,26,33,32,83,31,49,59,86,68,60,44,71,66,26,44,63,53,51,50,82,42,36,48,38,69,48,60,36,52,77,44,80,47,63,49

Nearest PDB structures (foldseek):
  8rjd-assembly1_5  TM=5.304E-01  e=2.415E-03  Canis lupus familiaris
  8b5l-assembly1_q  TM=4.979E-01  e=2.199E-02  Oryctolagus cuniculus
  8b6l-assembly1_E  TM=5.873E-01  e=7.452E-02  Homo sapiens
  4mkm-assembly1_A  TM=3.897E-01  e=4.021E-01  Clostridium perfringens B str. ATCC 3626
  7zjp-assembly1_A  TM=2.278E-01  e=7.191E-01  Homo sapiens

pLDDT: mean 82.87, std 23.34, range [27.39, 98.75]

Secondary structure (DSSP, 8-state):
----------------------------SS-HHHHTEEEEEEE---SS--TTSPPEEEEEEEE--SS--EEEE-TTSTTSTTGGGTT-EEEEETTT-PBPP-------EEES--GGGEEEE-TT-EEEEEEEPPP----TT-EEEEEEEEEEEEEEES-GGGS-HHHHHHTTT-EEEEEEPPPEEEE-/-------------------------S--SS-HHHHTEEEEEEE---SS--TTSPPEEEEEEEE--SS--EEEE-TTSTTSTTGGGTT-EEEEETTT-PBPP-------EEES--GGGEEEE-TT-EEEEEEEPPP----TT-EEEEEEEEEEEEEEES-GGGS-HHHHHHTTT-EEEEEEPPPEEEE-

Foldseek 3Di:
DDPPPPPPPPPPPPPPCPVPPPPPVPPQDLPPFVVQKAKAKDWDPPPDDDLQDWTKMKIKIWRQAQPWKKKFQCPCFCNNPPVLAQPQKWKAFPPPRHTWDFHHDDDDDDPLDDLVRMDIAGRRGMDMDMDTHDRTDDDAATKMKMKGKDKTPFMATDDSVPCDPVCSRVVPRTDMDMHIYDIDMDHD/DDPPPPPPPPPPPPPPCPVPPPPPVPPQDLPPFVVQKAKAKDWDPPPDDDLQDWTKMKIKIWRQAQPWKKKFQQPCFCNNPPVLAQPQKWKAFPPPRHTWDFHHDDDDDDPLDDLVRMDIAGRRGMDMDMDTHDRTDDDAATKMKMKGKDKTPFMATDDSVPCDPVCSRVVPRTDMDMHIYDMDMDHD

Sequence (376 aa):
MTPVLVFVLAIISSVLATSACNLSGNMPAMDELSSSLAVTIGAAPCTSLNPTNPIQLTVSVRNNNPNQTVTLLKWNTSLDPQANVLGIFQTRDAECGTPVDSLVIKVSRKFPPTQDDLVEIPAGGVKEVKLTLPPMTLSAGRQYVISAKGRWQGIWAGGRDDVTTADLANMGCASFGAFESNEIVVSFMTPVLVFVLAIISSVLATSACNLSGNMPAMDELSSSLAVTIGAAPCTSLNPTNPIQLTVSVRNNNPNQTVTLLKWNTSLDPQANVLGIFQTRDAECGTPVDSLVIKVSRKFPPTQDDLVEIPAGGVKEVKLTLPPMTLSAGRQYVISAKGRWQGIWAGGRDDVTTADLANMGCASFGAFESNEIVVSF